Protein AF-A0A7C5X4P8-F1 (afdb_monomer)

Nearest PDB structures (foldseek):
  7e5t-assembly4_D  TM=3.584E-01  e=4.410E+00  Fusarium sp. FN080326
  7e5t-assembly5_E  TM=3.725E-01  e=6.185E+00  Fusarium sp. FN080326
  5b4w-assembly6_F  TM=3.581E-01  e=6.185E+00  Homo sapiens
  5b4w-assembly2_B  TM=2.585E-01  e=3.940E+00  Homo sapiens
  8bf4-assembly1_F  TM=3.590E-01  e=6.544E+00  Mus musculus

Radius of gyration: 19.53 Å; Cα contacts (8 Å, |Δi|>4): 244; chains: 1; bounding box: 48×46×57 Å

pLDDT: mean 77.0, std 19.45, range [29.56, 98.31]

Secondary structure (DSSP, 8-state):
------STT--S---------PPEEEEEEEETTEEEEEEEEPP-GGG-SSPPPEEEEEETTEEEEE---EEEEETTEEEEE-HHHHHHHHHHHHTT-EEEESGGG--TTTTTT-EETTEEHHHHHHHHHHTTB-TTSPBP--SSHHHHHHHHTT--TTT-HHHHTS-HHHHHHHHHHHHHHHHHHHHTTTT-------

Foldseek 3Di:
DFDFDDDPPDDDDDDDPDDGQGKDWWWWWDDPPWIKTKIWRQDDPVPPDDDDIWIWIAGPNDIGTDPQWDQDQDPNHTATASNNVLVVVVVSVVVVIDIDTPLLVDAPPVQQQDDDSRDGLVVLLVLLCVQQADPVRARPPPVDLVSSLVSSVVDDCVSCSSLRHDDPVSNVSSSVRSSNVSVVCVVVCVNPDDPPDD

Organism: NCBI:txid75906

Mean predicted aligned error: 10.12 Å

Solvent-accessible surface area (backbone atoms only — not comparable to full-atom values): 11975 Å² total; per-residue (Å²): 133,94,58,68,87,78,84,80,83,81,77,84,82,80,92,67,87,72,71,79,62,67,59,44,70,49,30,37,39,38,44,92,90,48,59,37,39,35,32,30,38,51,49,64,78,92,61,84,65,98,71,74,69,47,38,30,43,32,44,92,92,43,76,41,84,40,86,24,66,41,78,42,72,57,98,86,38,81,39,60,29,34,53,54,43,52,54,52,50,52,52,42,43,74,74,60,33,46,82,47,52,51,72,76,77,59,47,69,75,85,40,33,78,46,67,59,73,67,39,29,45,52,54,53,44,50,61,45,47,55,66,41,31,46,100,85,70,45,62,60,88,50,93,45,72,69,56,48,50,58,48,48,72,63,67,56,66,88,84,43,56,73,62,50,51,40,50,72,71,53,43,57,50,50,54,51,44,42,48,52,47,51,52,54,41,49,77,72,43,76,77,59,76,78,79,79,74,133

Sequence (198 aa):
MEKKLTQAAQLGGEAQQQTPVELEKVGVLRRGTETITIWRRPFDWGNWGDELPRYFIEQEDELQPFQAFEEKFVFGRPCPTPALLEEWIEGKLREGYTLELEIEKLKYPVDRKATVNGDTLETWIGNFLTYAEDEEGRYYKFRNVRELLSCIFDVPIRDFPEYWTLLIWEKDKMLEIVADAVVERWEKGEFQQEEEKE

Structure (mmCIF, N/CA/C/O backbone):
data_AF-A0A7C5X4P8-F1
#
_entry.id   AF-A0A7C5X4P8-F1
#
loop_
_atom_site.group_PDB
_atom_site.id
_atom_site.type_symbol
_atom_site.label_atom_id
_atom_site.label_alt_id
_atom_site.label_comp_id
_atom_site.label_asym_id
_atom_site.label_entity_id
_atom_site.label_seq_id
_atom_site.pdbx_PDB_ins_code
_atom_site.Cartn_x
_atom_site.Cartn_y
_atom_site.Cartn_z
_atom_site.occupancy
_atom_site.B_iso_or_equiv
_atom_site.auth_seq_id
_atom_site.auth_comp_id
_atom_site.auth_asym_id
_atom_site.auth_atom_id
_atom_site.pdbx_PDB_model_num
ATOM 1 N N . MET A 1 1 ? -14.945 9.489 -2.873 1.00 38.34 1 MET A N 1
ATOM 2 C CA . MET A 1 1 ? -15.879 10.256 -2.019 1.00 38.34 1 MET A CA 1
ATOM 3 C C . MET A 1 1 ? -14.994 11.126 -1.149 1.00 38.34 1 MET A C 1
ATOM 5 O O . MET A 1 1 ? -14.239 10.578 -0.361 1.00 38.34 1 MET A O 1
ATOM 9 N N . GLU A 1 2 ? -14.984 12.432 -1.401 1.00 40.12 2 GLU A N 1
ATOM 10 C CA . GLU A 1 2 ? -14.083 13.397 -0.761 1.00 40.12 2 GLU A CA 1
ATOM 11 C C . GLU A 1 2 ? -14.427 13.519 0.734 1.00 40.12 2 GLU A C 1
ATOM 13 O O . GLU A 1 2 ? -15.559 13.872 1.074 1.00 40.12 2 GLU A O 1
ATOM 18 N N . LYS A 1 3 ? -13.482 13.233 1.638 1.00 46.91 3 LYS A N 1
ATOM 19 C CA . LYS A 1 3 ? -13.636 13.515 3.076 1.00 46.91 3 LYS A CA 1
ATOM 20 C C . LYS A 1 3 ? -12.637 14.588 3.499 1.00 46.91 3 LYS A C 1
ATOM 22 O O . LYS A 1 3 ? -11.460 14.512 3.170 1.00 46.91 3 LYS A O 1
ATOM 27 N N . LYS A 1 4 ? -13.132 15.608 4.206 1.00 46.31 4 LYS A N 1
ATOM 28 C CA . LYS A 1 4 ? -12.354 16.739 4.732 1.00 46.31 4 LYS A CA 1
ATOM 29 C C . LYS A 1 4 ? -12.236 16.595 6.249 1.00 46.31 4 LYS A C 1
ATOM 31 O O . LYS A 1 4 ? -13.219 16.254 6.898 1.00 46.31 4 LYS A O 1
ATOM 36 N N . LEU A 1 5 ? -11.060 16.884 6.806 1.00 47.00 5 LEU A N 1
ATOM 37 C CA . LEU A 1 5 ? -10.821 16.904 8.254 1.00 47.00 5 LEU A CA 1
ATOM 38 C C . LEU A 1 5 ? -11.718 17.952 8.940 1.00 47.00 5 LEU A C 1
ATOM 40 O O . LEU A 1 5 ? -11.638 19.144 8.639 1.00 47.00 5 LEU A O 1
ATOM 44 N N . THR A 1 6 ? -12.563 17.525 9.877 1.00 45.28 6 THR A N 1
ATOM 45 C CA . THR A 1 6 ? -13.384 18.409 10.713 1.00 45.28 6 THR A CA 1
ATOM 46 C C . THR A 1 6 ? -12.597 18.883 11.941 1.00 45.28 6 THR A C 1
ATOM 48 O O . THR A 1 6 ? -12.292 18.108 12.835 1.00 45.28 6 THR A O 1
ATOM 51 N N . GLN A 1 7 ? -12.265 20.179 11.932 1.00 39.50 7 GLN A N 1
ATOM 52 C CA . GLN A 1 7 ? -11.937 21.178 12.979 1.00 39.50 7 GLN A CA 1
ATOM 53 C C . GLN A 1 7 ? -11.603 20.855 14.465 1.00 39.50 7 GLN A C 1
ATOM 55 O O . GLN A 1 7 ? -11.366 21.807 15.204 1.00 39.50 7 GLN A O 1
ATOM 60 N N . ALA A 1 8 ? -11.501 19.619 14.955 1.00 34.91 8 ALA A N 1
ATOM 61 C CA . ALA A 1 8 ? -11.333 19.366 16.398 1.00 34.91 8 ALA A CA 1
ATOM 62 C C . ALA A 1 8 ? -9.876 19.319 16.919 1.00 34.91 8 ALA A C 1
ATOM 64 O O . ALA A 1 8 ? -9.670 19.191 18.121 1.00 34.91 8 ALA A O 1
ATOM 65 N N . ALA A 1 9 ? -8.856 19.469 16.066 1.00 38.72 9 ALA A N 1
ATOM 66 C CA . ALA A 1 9 ? -7.440 19.387 16.466 1.00 38.72 9 ALA A CA 1
ATOM 67 C C . ALA A 1 9 ? -6.702 20.745 16.463 1.00 38.72 9 ALA A C 1
ATOM 69 O O . ALA A 1 9 ? -5.513 20.815 16.156 1.00 38.72 9 ALA A O 1
ATOM 70 N N . GLN A 1 10 ? -7.392 21.846 16.782 1.00 37.81 10 GLN A N 1
ATOM 71 C CA . GLN A 1 10 ? -6.762 23.165 16.914 1.00 37.81 10 GLN A CA 1
ATOM 72 C C . GLN A 1 10 ? -6.089 23.329 18.284 1.00 37.81 10 GLN A C 1
ATOM 74 O O . GLN A 1 10 ? -6.694 23.808 19.241 1.00 37.81 10 GLN A O 1
ATOM 79 N N . LEU A 1 11 ? -4.797 23.005 18.354 1.00 38.41 11 LEU A N 1
ATOM 80 C CA . LEU A 1 11 ? -3.878 23.632 19.302 1.00 38.41 11 LEU A CA 1
ATOM 81 C C . LEU A 1 11 ? -2.999 24.627 18.535 1.00 38.41 11 LEU A C 1
ATOM 83 O O . LEU A 1 11 ? -2.081 24.230 17.833 1.00 38.41 11 LEU A O 1
ATOM 87 N N . GLY A 1 12 ? -3.335 25.913 18.687 1.00 32.75 12 GLY A N 1
ATOM 88 C CA . GLY A 1 12 ? -2.442 27.074 18.588 1.00 32.75 12 GLY A CA 1
ATOM 89 C C . GLY A 1 12 ? -1.654 27.301 17.292 1.00 32.75 12 GLY A C 1
ATOM 90 O O . GLY A 1 12 ? -0.606 26.703 17.092 1.00 32.75 12 GLY A O 1
ATOM 91 N N . GLY A 1 13 ? -2.060 28.315 16.520 1.00 29.56 13 GLY A N 1
ATOM 92 C CA . GLY A 1 13 ? -1.181 28.995 15.559 1.00 29.56 13 GLY A CA 1
ATOM 93 C C . GLY A 1 13 ? -1.799 29.182 14.178 1.00 29.56 13 GLY A C 1
ATOM 94 O O . GLY A 1 13 ? -1.993 28.216 13.459 1.00 29.56 13 GLY A O 1
ATOM 95 N N . GLU A 1 14 ? -2.113 30.441 13.865 1.00 33.78 14 GLU A N 1
ATOM 96 C CA . GLU A 1 14 ? -2.331 31.064 12.547 1.00 33.78 14 GLU A CA 1
ATOM 97 C C . GLU A 1 14 ? -3.034 30.248 11.444 1.00 33.78 14 GLU A C 1
ATOM 99 O O . GLU A 1 14 ? -2.517 29.295 10.869 1.00 33.78 14 GLU A O 1
ATOM 104 N N . ALA A 1 15 ? -4.229 30.725 11.079 1.00 39.03 15 ALA A N 1
ATOM 105 C CA . ALA A 1 15 ? -5.040 30.231 9.976 1.00 39.03 15 ALA A CA 1
ATOM 106 C C . ALA A 1 15 ? -4.338 30.417 8.617 1.00 39.03 15 ALA A C 1
ATOM 108 O O . ALA A 1 15 ? -4.604 31.368 7.882 1.00 39.03 15 ALA A O 1
ATOM 109 N N . GLN A 1 16 ? -3.472 29.474 8.255 1.00 32.94 16 GLN A N 1
ATOM 110 C CA . GLN A 1 16 ? -3.182 29.190 6.858 1.00 32.94 16 GLN A CA 1
ATOM 111 C C . GLN A 1 16 ? -4.405 28.486 6.268 1.00 32.94 16 GLN A C 1
ATOM 113 O O . GLN A 1 16 ? -4.930 27.534 6.847 1.00 32.94 16 GLN A O 1
ATOM 118 N N . GLN A 1 17 ? -4.890 28.983 5.131 1.00 35.28 17 GLN A N 1
ATOM 119 C CA . GLN A 1 17 ? -5.909 28.318 4.322 1.00 35.28 17 GLN A CA 1
ATOM 120 C C . GLN A 1 17 ? -5.354 26.961 3.872 1.00 35.28 17 GLN A C 1
ATOM 122 O O . GLN A 1 17 ? -4.706 26.856 2.836 1.00 35.28 17 GLN A O 1
ATOM 127 N N . GLN A 1 18 ? -5.554 25.930 4.691 1.00 34.66 18 GLN A N 1
ATOM 128 C CA . GLN A 1 18 ? -5.194 24.563 4.352 1.00 34.66 18 GLN A CA 1
ATOM 129 C C . GLN A 1 18 ? -6.121 24.108 3.228 1.00 34.66 18 GLN A C 1
ATOM 131 O O . GLN A 1 18 ? -7.334 23.978 3.413 1.00 34.66 18 GLN A O 1
ATOM 136 N N . THR A 1 19 ? -5.547 23.894 2.046 1.00 35.81 19 THR A N 1
ATOM 137 C CA . THR A 1 19 ? -6.172 23.130 0.966 1.00 35.81 19 THR A CA 1
ATOM 138 C C . THR A 1 19 ? -6.762 21.851 1.569 1.00 35.81 19 THR A C 1
ATOM 140 O O . THR A 1 19 ? -6.073 21.208 2.368 1.00 35.81 19 THR A O 1
ATOM 143 N N . PRO A 1 20 ? -8.020 21.474 1.265 1.00 45.94 20 PRO A N 1
ATOM 144 C CA . PRO A 1 20 ? -8.573 20.223 1.764 1.00 45.94 20 PRO A CA 1
ATOM 145 C C . PRO A 1 20 ? -7.653 19.079 1.338 1.00 45.94 20 PRO A C 1
ATOM 147 O O . PRO A 1 20 ? -7.452 18.846 0.151 1.00 45.94 20 PRO A O 1
ATOM 150 N N . VAL A 1 21 ? -7.052 18.419 2.323 1.00 58.78 21 VAL A N 1
ATOM 151 C CA . VAL A 1 21 ? -6.199 17.258 2.100 1.00 58.78 21 VAL A CA 1
ATOM 152 C C . VAL A 1 21 ? -7.110 16.097 1.728 1.00 58.78 21 VAL A C 1
ATOM 154 O O . VAL A 1 21 ? -7.906 15.656 2.557 1.00 58.78 21 VAL A O 1
ATOM 157 N N . GLU A 1 22 ? -7.019 15.632 0.487 1.00 82.38 22 GLU A N 1
ATOM 158 C CA . GLU A 1 22 ? -7.732 14.438 0.046 1.00 82.38 22 GLU A CA 1
ATOM 159 C C . GLU A 1 22 ? -7.089 13.204 0.689 1.00 82.38 22 GLU A C 1
ATOM 161 O O . GLU A 1 22 ? -5.878 13.001 0.600 1.00 82.38 22 GLU A O 1
ATOM 166 N N . LEU A 1 23 ? -7.894 12.419 1.406 1.00 90.88 23 LEU A N 1
ATOM 167 C CA . LEU A 1 23 ? -7.452 11.177 2.031 1.00 90.88 23 LEU A CA 1
ATOM 168 C C . LEU A 1 23 ? -7.706 10.001 1.091 1.00 90.88 23 LEU A C 1
ATOM 170 O O . LEU A 1 23 ? -8.803 9.834 0.557 1.00 90.88 23 LEU A O 1
ATOM 174 N N . GLU A 1 24 ? -6.696 9.154 0.952 1.00 92.62 24 GLU A N 1
ATOM 175 C CA . GLU A 1 24 ? -6.769 7.878 0.2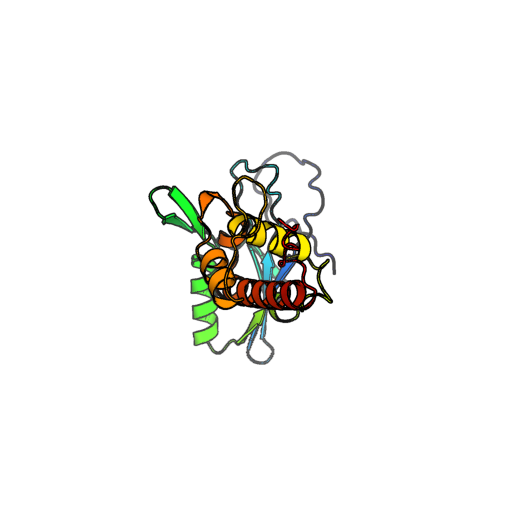60 1.00 92.62 24 GLU A CA 1
ATOM 176 C C . GLU A 1 24 ? -7.248 6.803 1.233 1.00 92.62 24 GLU A C 1
ATOM 178 O O . GLU A 1 24 ? -6.775 6.700 2.369 1.00 92.62 24 GLU A O 1
ATOM 183 N N . LYS A 1 25 ? -8.214 5.996 0.800 1.00 94.81 25 LYS A N 1
ATOM 184 C CA . LYS A 1 25 ? -8.682 4.863 1.590 1.00 94.81 25 LYS A CA 1
ATOM 185 C C . LYS A 1 25 ? -7.697 3.710 1.424 1.00 94.81 25 LYS A C 1
ATOM 187 O O . LYS A 1 25 ? -7.468 3.267 0.308 1.00 94.81 25 LYS A O 1
ATOM 192 N N . VAL A 1 26 ? -7.153 3.217 2.532 1.00 96.44 26 VAL A N 1
ATOM 193 C CA . VAL A 1 26 ? -6.159 2.131 2.541 1.00 96.44 26 VAL A CA 1
ATOM 194 C C . VAL A 1 26 ? -6.853 0.780 2.654 1.00 96.44 26 VAL A C 1
ATOM 196 O O . VAL A 1 26 ? -6.557 -0.155 1.916 1.00 96.44 26 VAL A O 1
ATOM 199 N N . GLY A 1 27 ? -7.817 0.678 3.567 1.00 97.31 27 GLY A N 1
ATOM 200 C CA . GLY A 1 27 ? -8.520 -0.571 3.814 1.00 97.31 27 GLY A CA 1
ATOM 201 C C . GLY A 1 27 ? -9.613 -0.448 4.860 1.00 97.31 27 GLY A C 1
ATOM 202 O O . GLY A 1 27 ? -9.899 0.632 5.383 1.00 97.31 27 GLY A O 1
ATOM 203 N N . VAL A 1 28 ? -10.253 -1.575 5.144 1.00 98.06 28 VAL A N 1
ATOM 204 C CA . VAL A 1 28 ? -11.356 -1.693 6.093 1.00 98.06 28 VAL A CA 1
ATOM 205 C C . VAL A 1 28 ? -11.147 -2.921 6.966 1.00 98.06 28 VAL A C 1
ATOM 207 O O . VAL A 1 28 ? -10.968 -4.024 6.459 1.00 98.06 28 VAL A O 1
ATOM 210 N N . LEU A 1 29 ? -11.247 -2.737 8.279 1.00 98.19 29 LEU A N 1
ATOM 211 C CA . LEU A 1 29 ? -11.408 -3.818 9.242 1.00 98.19 29 LEU A CA 1
ATOM 212 C C . LEU A 1 29 ? -12.897 -4.007 9.537 1.00 98.19 29 LEU A C 1
ATOM 214 O O . LEU A 1 29 ? -13.595 -3.043 9.859 1.00 98.19 29 LEU A O 1
ATOM 218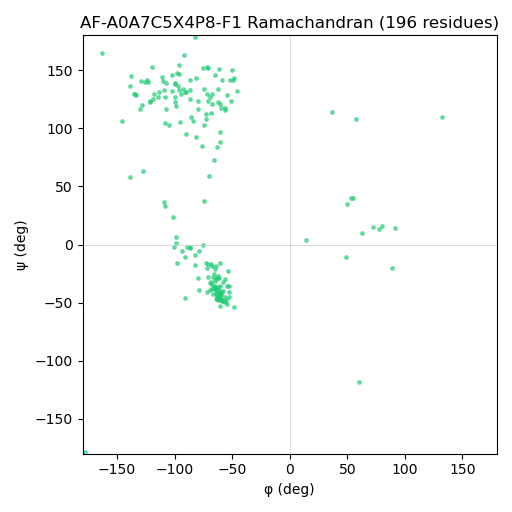 N N . ARG A 1 30 ? -13.391 -5.245 9.450 1.00 97.81 30 ARG A N 1
ATOM 219 C CA . ARG A 1 30 ? -14.796 -5.575 9.749 1.00 97.81 30 ARG A CA 1
ATOM 220 C C . ARG A 1 30 ? -14.925 -6.686 10.776 1.00 97.81 30 ARG A C 1
ATOM 222 O O . ARG A 1 30 ? -14.212 -7.682 10.692 1.00 97.81 30 ARG A O 1
ATOM 229 N N . ARG A 1 31 ? -15.883 -6.540 11.692 1.00 97.19 31 ARG A N 1
ATOM 230 C CA . ARG A 1 31 ? -16.301 -7.586 12.636 1.00 97.19 31 ARG A CA 1
ATOM 231 C C . ARG A 1 31 ? -17.802 -7.481 12.892 1.00 97.19 31 ARG A C 1
ATOM 233 O O . ARG A 1 31 ? -18.265 -6.580 13.585 1.00 97.19 31 ARG A O 1
ATOM 240 N N . GLY A 1 32 ? -18.584 -8.399 12.326 1.00 94.19 32 GLY A N 1
ATOM 241 C CA . GLY A 1 32 ? -20.045 -8.300 12.373 1.00 94.19 32 GLY A CA 1
ATOM 242 C C . GLY A 1 32 ? -20.528 -7.010 11.702 1.00 94.19 32 GLY A C 1
ATOM 243 O O . GLY A 1 32 ? -20.293 -6.816 10.513 1.00 94.19 32 GLY A O 1
ATOM 244 N N . THR A 1 33 ? -21.190 -6.134 12.459 1.00 93.31 33 THR A N 1
ATOM 245 C CA . THR A 1 33 ? -21.626 -4.806 11.990 1.00 93.31 33 THR A CA 1
ATOM 246 C C . THR A 1 33 ? -20.599 -3.702 12.241 1.00 93.31 33 THR A C 1
ATOM 248 O O . THR A 1 33 ? -20.761 -2.598 11.730 1.00 93.31 33 THR A O 1
ATOM 251 N N . GLU A 1 34 ? -19.555 -3.970 13.027 1.00 95.56 34 GLU A N 1
ATOM 252 C CA . GLU A 1 34 ? -18.508 -2.994 13.322 1.00 95.56 34 GLU A CA 1
ATOM 253 C C . GLU A 1 34 ? -17.590 -2.827 12.112 1.00 95.56 34 GLU A C 1
ATOM 255 O O . GLU A 1 34 ? -17.147 -3.806 11.501 1.00 95.56 34 GLU A O 1
ATOM 260 N N . THR A 1 35 ? -17.302 -1.572 11.776 1.00 96.81 35 THR A N 1
ATOM 261 C CA . THR A 1 35 ? -16.445 -1.193 10.654 1.00 96.81 35 THR A CA 1
ATOM 262 C C . THR A 1 35 ? -15.459 -0.139 11.119 1.00 96.81 35 THR A C 1
ATOM 264 O O . THR A 1 35 ? -15.861 0.875 11.687 1.00 96.81 35 THR A O 1
ATOM 267 N N . ILE A 1 36 ? -14.181 -0.375 10.842 1.00 97.81 36 ILE A N 1
ATOM 268 C CA . ILE A 1 36 ? -13.114 0.597 11.047 1.00 97.81 36 ILE A CA 1
ATOM 269 C C . ILE A 1 36 ? -12.445 0.830 9.697 1.00 97.81 36 ILE A C 1
ATOM 271 O O . ILE A 1 36 ? -11.995 -0.121 9.056 1.00 97.81 36 ILE A O 1
ATOM 275 N N . THR A 1 37 ? -12.402 2.078 9.241 1.00 97.94 37 THR A N 1
ATOM 276 C CA . THR A 1 37 ? -11.770 2.431 7.965 1.00 97.94 37 THR A CA 1
ATOM 277 C C . THR A 1 37 ? -10.400 3.037 8.215 1.00 97.94 37 THR A C 1
ATOM 279 O O . THR A 1 37 ? -10.245 3.926 9.049 1.00 97.94 37 THR A O 1
ATOM 282 N N . ILE A 1 38 ? -9.406 2.553 7.480 1.00 97.56 38 ILE A N 1
ATOM 283 C CA . ILE A 1 38 ? -8.035 3.049 7.531 1.00 97.56 38 ILE A CA 1
ATOM 284 C C . ILE A 1 38 ? -7.847 3.992 6.350 1.00 97.56 38 ILE A C 1
ATOM 286 O O . ILE A 1 38 ? -8.099 3.628 5.197 1.00 97.56 38 ILE A O 1
ATOM 290 N N . TRP A 1 39 ? -7.390 5.198 6.647 1.00 96.00 39 TRP A N 1
ATOM 291 C CA . TRP A 1 39 ? -7.119 6.241 5.671 1.00 96.00 39 TRP A CA 1
ATOM 292 C C . TRP A 1 39 ? -5.649 6.641 5.726 1.00 96.00 39 TRP A C 1
ATOM 294 O O . TRP A 1 39 ? -5.011 6.564 6.776 1.00 96.00 39 TRP A O 1
ATOM 304 N N . ARG A 1 40 ? -5.125 7.122 4.605 1.00 92.62 40 ARG A N 1
ATOM 305 C CA . ARG A 1 40 ? -3.787 7.693 4.475 1.00 92.62 40 ARG A CA 1
ATOM 306 C C . ARG A 1 40 ? -3.894 9.044 3.792 1.00 92.62 40 ARG A C 1
ATOM 308 O O . ARG A 1 40 ? -4.662 9.217 2.854 1.00 92.62 40 ARG A O 1
ATOM 315 N N . ARG A 1 41 ? -3.107 10.011 4.246 1.00 88.81 41 ARG A N 1
ATOM 316 C CA . ARG A 1 41 ? -2.806 11.209 3.465 1.00 88.81 41 ARG A CA 1
ATOM 317 C C . ARG A 1 41 ? -1.719 10.844 2.447 1.00 88.81 41 ARG A C 1
ATOM 319 O O . ARG A 1 41 ? -0.625 10.510 2.909 1.00 88.81 41 ARG A O 1
ATOM 326 N N . PRO A 1 42 ? -1.991 10.914 1.129 1.00 79.88 42 PRO A N 1
ATOM 327 C CA . PRO A 1 42 ? -0.967 10.765 0.104 1.00 79.88 42 PRO A CA 1
ATOM 328 C C . PRO A 1 42 ? 0.200 11.708 0.362 1.00 79.88 42 PRO A C 1
ATOM 330 O O . PRO A 1 42 ? 0.002 12.843 0.812 1.00 79.88 42 PRO A O 1
ATOM 333 N N . PHE A 1 43 ? 1.403 11.225 0.097 1.00 73.62 43 PHE A N 1
ATOM 334 C CA . PHE A 1 43 ? 2.617 11.983 0.332 1.00 73.62 43 PHE A CA 1
ATOM 335 C C . PHE A 1 43 ? 3.123 12.614 -0.965 1.00 73.62 43 PHE A C 1
ATOM 337 O O . PHE A 1 43 ? 3.078 11.986 -2.018 1.00 73.62 43 PHE A O 1
ATOM 344 N N . ASP A 1 44 ? 3.576 13.866 -0.889 1.00 71.81 44 ASP A N 1
ATOM 345 C CA . ASP A 1 44 ? 4.219 14.542 -2.016 1.00 71.81 44 ASP A CA 1
ATOM 346 C C . A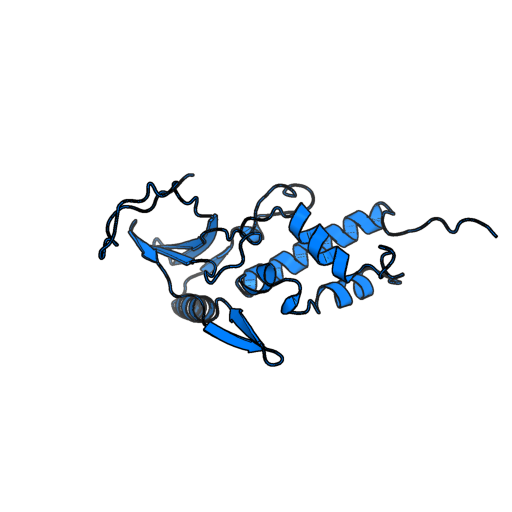SP A 1 44 ? 5.727 14.285 -1.964 1.00 71.81 44 ASP A C 1
ATOM 348 O O . ASP A 1 44 ? 6.481 14.972 -1.271 1.00 71.81 44 ASP A O 1
ATOM 352 N N . TRP A 1 45 ? 6.156 13.272 -2.711 1.00 66.50 45 TRP A N 1
ATOM 353 C CA . TRP A 1 45 ? 7.544 12.817 -2.781 1.00 66.50 45 TRP A CA 1
ATOM 354 C C . TRP A 1 45 ? 8.506 13.857 -3.373 1.00 66.50 45 TRP A C 1
ATOM 356 O O . TRP A 1 45 ? 9.707 13.800 -3.113 1.00 66.50 45 TRP A O 1
ATOM 366 N N . GLY A 1 46 ? 7.995 14.862 -4.095 1.00 59.28 46 GLY A N 1
ATOM 367 C CA . GLY A 1 46 ? 8.796 15.964 -4.634 1.00 59.28 46 GLY A CA 1
ATOM 368 C C . GLY A 1 46 ? 9.278 16.965 -3.578 1.00 59.28 46 GLY A C 1
ATOM 369 O O . GLY A 1 46 ? 10.201 17.738 -3.841 1.00 59.28 46 GLY A O 1
ATOM 370 N N . ASN A 1 47 ? 8.687 16.947 -2.380 1.00 56.06 47 ASN A N 1
ATOM 371 C CA . ASN A 1 47 ? 9.014 17.840 -1.273 1.00 56.06 47 ASN A CA 1
ATOM 372 C C . ASN A 1 47 ? 9.311 17.027 -0.005 1.00 56.06 47 ASN A C 1
ATOM 374 O O . ASN A 1 47 ? 8.598 17.118 0.994 1.00 56.06 47 ASN A O 1
ATOM 378 N N . TRP A 1 48 ? 10.371 16.215 -0.068 1.00 53.94 48 TRP A N 1
ATOM 379 C CA . TRP A 1 48 ? 10.875 15.376 1.029 1.00 53.94 48 TRP A CA 1
ATOM 380 C C . TRP A 1 48 ? 11.516 16.224 2.150 1.00 53.94 48 TRP A C 1
ATOM 382 O O . TRP A 1 48 ? 12.708 16.131 2.439 1.00 53.94 48 TRP A O 1
ATOM 392 N N . GLY A 1 49 ? 10.723 17.123 2.736 1.00 50.81 49 GLY A N 1
ATOM 393 C CA . GLY A 1 49 ? 11.043 17.917 3.914 1.00 50.81 49 GLY A CA 1
ATOM 394 C C . GLY A 1 49 ? 10.232 17.419 5.105 1.00 50.81 49 GLY A C 1
ATOM 395 O O . GLY A 1 49 ? 9.039 17.686 5.174 1.00 50.81 49 GLY A O 1
ATOM 396 N N . ASP A 1 50 ? 10.897 16.694 6.005 1.00 53.16 50 ASP A N 1
ATOM 397 C CA . ASP A 1 50 ? 10.551 16.325 7.393 1.00 53.16 50 ASP A CA 1
ATOM 398 C C . ASP A 1 50 ? 9.165 15.733 7.736 1.00 53.16 50 ASP A C 1
ATOM 400 O O . ASP A 1 50 ? 8.984 15.242 8.852 1.00 53.16 50 ASP A O 1
ATOM 404 N N . GLU A 1 51 ? 8.178 15.728 6.844 1.00 63.62 51 GLU A N 1
ATOM 405 C CA . GLU A 1 51 ? 6.877 15.121 7.116 1.00 63.62 51 GLU A CA 1
ATOM 406 C C . GLU A 1 51 ? 6.815 13.705 6.540 1.00 63.62 51 GLU A C 1
ATOM 408 O O . GLU A 1 51 ? 7.253 13.446 5.430 1.00 63.62 51 GLU A O 1
ATOM 413 N N . LEU A 1 52 ? 6.274 12.765 7.309 1.00 67.88 52 LEU A N 1
ATOM 414 C CA . LEU A 1 52 ? 5.947 11.418 6.842 1.00 67.88 52 LEU A CA 1
ATOM 415 C C . LEU A 1 52 ? 4.500 11.381 6.334 1.00 67.88 52 LEU A C 1
ATOM 417 O O . LEU A 1 52 ? 3.702 12.256 6.709 1.00 67.88 52 LEU A O 1
ATOM 421 N N . PRO A 1 53 ? 4.101 10.353 5.554 1.00 74.12 53 PRO A N 1
ATOM 422 C CA . PRO A 1 53 ? 2.687 10.076 5.346 1.00 74.12 53 PRO A CA 1
ATOM 423 C C . PRO A 1 53 ? 1.964 10.014 6.697 1.00 74.12 53 PRO A C 1
ATOM 425 O O . PRO A 1 53 ? 2.541 9.659 7.725 1.00 74.12 53 PRO A O 1
ATOM 428 N N . ARG A 1 54 ? 0.682 10.371 6.720 1.00 86.31 54 ARG A N 1
ATOM 429 C CA . ARG A 1 54 ? -0.125 10.311 7.948 1.00 86.31 54 ARG A CA 1
ATOM 430 C C . ARG A 1 54 ? -1.258 9.330 7.746 1.00 86.31 54 ARG A C 1
ATOM 432 O O . ARG A 1 54 ? -1.980 9.438 6.757 1.00 86.31 54 ARG A O 1
ATOM 439 N N . TYR A 1 55 ? -1.418 8.406 8.684 1.00 92.44 55 TYR A N 1
ATOM 440 C CA . TYR A 1 55 ? -2.562 7.506 8.712 1.00 92.44 55 TYR A CA 1
ATOM 441 C C . TYR A 1 55 ? -3.640 8.051 9.642 1.00 92.44 55 TYR A C 1
ATOM 443 O O . TYR A 1 55 ? -3.361 8.810 10.572 1.00 92.44 55 TYR A O 1
ATOM 451 N N . PHE A 1 56 ? -4.877 7.659 9.376 1.00 94.69 56 PHE A N 1
ATOM 452 C CA . PHE A 1 56 ? -6.037 8.008 10.176 1.00 94.69 56 PHE A CA 1
ATOM 453 C C . PHE A 1 56 ? -6.933 6.784 10.322 1.00 94.69 56 PHE A C 1
ATOM 455 O O . PHE A 1 56 ? -7.065 5.983 9.393 1.00 94.69 56 PHE A O 1
ATOM 462 N N . ILE A 1 57 ? -7.562 6.667 11.482 1.00 96.88 57 ILE A N 1
ATOM 463 C CA . ILE A 1 57 ? -8.558 5.644 11.774 1.00 96.88 57 ILE A CA 1
ATOM 464 C C . ILE A 1 57 ? -9.918 6.320 11.843 1.00 96.88 57 ILE A C 1
ATOM 466 O O . ILE A 1 57 ? -10.092 7.304 12.557 1.00 96.88 57 ILE A O 1
ATOM 470 N N . GLU A 1 58 ? -10.866 5.797 11.077 1.00 96.06 58 GLU A N 1
ATOM 471 C CA . GLU A 1 58 ? -12.268 6.181 11.141 1.00 96.06 58 GLU A CA 1
ATOM 472 C C . GLU A 1 58 ? -13.085 5.064 11.783 1.00 96.06 58 GLU A C 1
ATOM 474 O O . GLU A 1 58 ? -13.185 3.966 11.228 1.00 96.06 58 GLU A O 1
ATOM 479 N N . GLN A 1 59 ? -13.690 5.354 12.930 1.00 92.88 59 GLN A N 1
ATOM 480 C CA . GLN A 1 59 ? -14.577 4.451 13.655 1.00 92.88 59 GLN A CA 1
ATOM 481 C C . GLN A 1 59 ? -15.760 5.257 14.192 1.00 92.88 59 GLN A C 1
ATOM 483 O O . GLN A 1 59 ? -15.563 6.353 14.699 1.00 92.88 59 GLN A O 1
ATOM 488 N N . GLU A 1 60 ? -16.982 4.725 14.072 1.00 89.94 60 GLU A N 1
ATOM 489 C CA . GLU A 1 60 ? -18.202 5.398 14.568 1.00 89.94 60 GLU A CA 1
ATOM 490 C C . GLU A 1 60 ? -18.357 6.840 14.035 1.00 89.94 60 GLU A C 1
ATOM 492 O O . GLU A 1 60 ? -18.755 7.748 14.756 1.00 89.94 60 GLU A O 1
ATOM 497 N N . ASP A 1 61 ? -18.020 7.043 12.754 1.00 86.00 61 ASP A N 1
ATOM 498 C CA . ASP A 1 61 ? -18.008 8.342 12.060 1.00 86.00 61 ASP A CA 1
ATOM 499 C C . ASP A 1 61 ? -17.020 9.386 12.631 1.00 86.00 61 ASP A C 1
ATOM 501 O O . ASP A 1 61 ? -17.009 10.542 12.200 1.00 86.00 61 ASP A O 1
ATOM 505 N N . GLU A 1 62 ? -16.131 8.981 13.543 1.00 89.88 62 GLU A N 1
ATOM 506 C CA . GLU A 1 62 ? -15.029 9.800 14.039 1.00 89.88 62 GLU A CA 1
ATOM 507 C C . GLU A 1 62 ? -13.715 9.437 13.346 1.00 89.88 62 GLU A C 1
ATOM 509 O O . GLU A 1 62 ? -13.247 8.302 13.417 1.00 89.88 62 GLU A O 1
ATOM 514 N N . LEU A 1 63 ? -13.090 10.427 12.704 1.00 93.19 63 LEU A N 1
ATOM 515 C CA . LEU A 1 63 ? -11.782 10.300 12.064 1.00 93.19 63 LEU A CA 1
ATOM 516 C C . LEU A 1 63 ? -10.687 10.862 12.977 1.00 93.19 63 LEU A C 1
ATOM 518 O O . LEU A 1 63 ? -10.670 12.061 13.262 1.00 93.19 63 LEU A O 1
ATOM 522 N N . GLN A 1 64 ? -9.737 10.021 13.378 1.00 92.50 64 GLN A N 1
ATOM 523 C CA . GLN A 1 64 ? -8.641 10.400 14.269 1.00 92.50 64 GLN A CA 1
ATOM 524 C C . GLN A 1 64 ? -7.273 10.111 13.634 1.00 92.50 64 GLN A C 1
ATOM 526 O O . GLN A 1 64 ? -7.106 9.073 12.989 1.00 92.50 64 GLN A O 1
ATOM 531 N N . PRO A 1 65 ? -6.273 11.001 13.794 1.00 92.38 65 PRO A N 1
ATOM 532 C CA . PRO A 1 65 ? -4.901 10.711 13.388 1.00 92.38 65 PRO A CA 1
ATOM 533 C C . PRO A 1 65 ? -4.359 9.470 14.100 1.00 92.38 65 PRO A C 1
ATOM 535 O O . PRO A 1 65 ? -4.585 9.287 15.294 1.00 92.38 65 PRO A O 1
ATOM 538 N N . PHE A 1 66 ? -3.593 8.658 13.379 1.00 91.94 66 PHE A N 1
ATOM 539 C CA . PHE A 1 66 ? -2.924 7.480 13.915 1.00 91.94 66 PHE A CA 1
ATOM 540 C C . PHE A 1 66 ? -1.411 7.622 13.763 1.00 91.94 66 PHE A C 1
ATOM 542 O O . PHE A 1 66 ? -0.893 7.830 12.661 1.00 91.94 66 PHE A O 1
ATOM 549 N N . GLN A 1 67 ? -0.687 7.485 14.874 1.00 88.81 67 GLN A N 1
ATOM 550 C CA . GLN A 1 67 ? 0.772 7.457 14.868 1.00 88.81 67 GLN A CA 1
ATOM 551 C C . GLN A 1 67 ? 1.248 6.089 14.364 1.00 88.81 67 GLN A C 1
ATOM 553 O O . GLN A 1 67 ? 1.494 5.174 15.139 1.00 88.81 67 GLN A O 1
ATOM 558 N N . ALA A 1 68 ? 1.323 5.945 13.041 1.00 82.50 68 ALA A N 1
ATOM 559 C CA . ALA A 1 68 ? 1.647 4.674 12.395 1.00 82.50 68 ALA A CA 1
ATOM 560 C C . ALA A 1 68 ? 3.144 4.359 12.383 1.00 82.50 68 ALA A C 1
ATOM 562 O O . ALA A 1 68 ? 3.524 3.192 12.326 1.00 82.50 68 ALA A O 1
ATOM 563 N N . PHE A 1 69 ? 3.980 5.395 12.379 1.00 82.50 69 PHE A N 1
ATOM 564 C CA . PHE A 1 69 ? 5.376 5.264 11.998 1.00 82.50 69 PHE A CA 1
ATOM 565 C C . PHE A 1 69 ? 6.309 5.092 13.191 1.00 82.50 69 PHE A C 1
ATOM 567 O O . PHE A 1 69 ? 6.277 5.871 14.143 1.00 82.50 69 PHE A O 1
ATOM 574 N N . GLU A 1 70 ? 7.191 4.107 13.061 1.00 76.69 70 GLU A N 1
ATOM 575 C CA . GLU A 1 70 ? 8.421 3.979 13.835 1.00 76.69 70 GLU A CA 1
ATOM 576 C C . GLU A 1 70 ? 9.623 4.219 12.925 1.00 76.69 70 GLU A C 1
ATOM 578 O O . GLU A 1 70 ? 9.638 3.794 11.763 1.00 76.69 70 GLU A O 1
ATOM 583 N N . GLU A 1 71 ? 10.656 4.859 13.473 1.00 65.56 71 GLU A N 1
ATOM 584 C CA . GLU A 1 71 ? 11.971 4.890 12.844 1.00 65.56 71 GLU A CA 1
ATOM 585 C C . GLU A 1 71 ? 12.638 3.527 13.021 1.00 65.56 71 GLU A C 1
ATOM 587 O O . GLU A 1 71 ? 13.165 3.198 14.087 1.00 65.56 71 GLU A O 1
ATOM 592 N N . LYS A 1 72 ? 12.647 2.722 11.959 1.00 58.62 72 LYS A N 1
ATOM 593 C CA . LYS A 1 72 ? 13.502 1.537 11.906 1.00 58.62 72 LYS A CA 1
ATOM 594 C C . LYS A 1 72 ? 14.833 1.913 11.286 1.00 58.62 72 LYS A C 1
ATOM 596 O O . LYS A 1 72 ? 14.878 2.516 10.221 1.00 58.62 72 LYS A O 1
ATOM 601 N N . PHE A 1 73 ? 15.925 1.517 11.930 1.00 53.22 73 PHE A N 1
ATOM 602 C CA . PHE A 1 73 ? 17.246 1.613 11.325 1.00 53.22 73 PHE A CA 1
ATOM 603 C C . PHE A 1 73 ? 17.481 0.397 10.440 1.00 53.22 73 PHE A C 1
ATOM 605 O O . PHE A 1 73 ? 17.734 -0.696 10.946 1.00 53.22 73 PHE A O 1
ATOM 612 N N . VAL A 1 74 ? 17.432 0.581 9.124 1.00 51.34 74 VAL A N 1
ATOM 613 C CA . VAL A 1 74 ? 17.783 -0.475 8.171 1.00 51.34 74 VAL A CA 1
ATOM 614 C C . VAL A 1 74 ? 19.037 -0.051 7.418 1.00 51.34 74 VAL A C 1
ATOM 616 O O . VAL A 1 74 ? 19.134 1.073 6.930 1.00 51.34 74 VAL A O 1
ATOM 619 N N . PHE A 1 75 ? 20.056 -0.915 7.417 1.00 49.72 75 PHE A N 1
ATOM 620 C CA . PHE A 1 75 ? 21.389 -0.618 6.868 1.00 49.72 75 PHE A CA 1
ATOM 621 C C . PHE A 1 75 ? 21.992 0.719 7.357 1.00 49.72 75 PHE A C 1
ATOM 623 O O . PHE A 1 75 ? 22.695 1.412 6.623 1.00 49.72 75 PHE A O 1
ATOM 630 N N . GLY A 1 76 ? 21.719 1.088 8.615 1.00 52.69 76 GLY A N 1
ATOM 631 C CA . GLY A 1 76 ? 22.253 2.300 9.243 1.00 52.69 76 GLY A CA 1
ATOM 632 C C . GLY A 1 76 ? 21.524 3.598 8.885 1.00 52.69 76 GLY A C 1
ATOM 633 O O . GLY A 1 76 ? 22.073 4.671 9.129 1.00 52.69 76 GLY A O 1
ATOM 634 N N . ARG A 1 77 ? 20.309 3.534 8.321 1.00 55.00 77 ARG A N 1
ATOM 635 C CA . ARG A 1 77 ? 19.495 4.719 8.005 1.00 55.00 77 ARG A CA 1
ATOM 636 C C . ARG A 1 77 ? 18.112 4.651 8.655 1.00 55.00 77 ARG A C 1
ATOM 638 O O . ARG A 1 77 ? 17.554 3.557 8.694 1.00 55.00 77 ARG A O 1
ATOM 645 N N . PRO A 1 78 ? 17.572 5.782 9.152 1.00 61.03 78 PRO A N 1
ATOM 646 C CA . PRO A 1 78 ? 16.214 5.840 9.675 1.00 61.03 78 PRO A CA 1
ATOM 647 C C . PRO A 1 78 ? 15.225 5.684 8.520 1.00 61.03 78 PRO A C 1
ATOM 649 O O . PRO A 1 78 ? 15.316 6.372 7.502 1.00 61.03 78 PRO A O 1
ATOM 652 N N . CYS A 1 79 ? 14.307 4.739 8.664 1.00 65.19 79 CYS A N 1
ATOM 653 C CA . CYS A 1 79 ? 13.314 4.403 7.662 1.00 65.19 79 CYS A CA 1
ATOM 654 C C . CYS A 1 79 ? 11.939 4.376 8.335 1.00 65.19 79 CYS A C 1
ATOM 656 O O . CYS A 1 79 ? 11.717 3.558 9.234 1.00 65.19 79 CYS A O 1
ATOM 658 N N . PRO A 1 80 ? 11.025 5.266 7.928 1.00 73.44 80 PRO A N 1
ATOM 659 C CA . PRO A 1 80 ? 9.686 5.319 8.481 1.00 73.44 80 PRO A CA 1
ATOM 660 C C . PRO A 1 80 ? 8.889 4.124 7.957 1.00 73.44 80 PRO A C 1
ATOM 662 O O . PRO A 1 80 ? 8.493 4.080 6.795 1.00 73.44 80 PRO A O 1
ATOM 665 N N . THR A 1 81 ? 8.631 3.150 8.823 1.00 82.00 81 THR A N 1
ATOM 666 C CA . THR A 1 81 ? 7.736 2.026 8.501 1.00 82.00 81 THR A CA 1
ATOM 667 C C . THR A 1 81 ? 6.452 2.155 9.308 1.00 82.00 81 THR A C 1
ATOM 669 O O . THR A 1 81 ? 6.550 2.527 10.481 1.00 82.00 81 THR A O 1
ATOM 672 N N . PRO A 1 82 ? 5.266 1.848 8.747 1.00 90.25 82 PRO A N 1
ATOM 673 C CA . PRO A 1 82 ? 3.993 1.948 9.461 1.00 90.25 82 PRO A CA 1
ATOM 674 C C . PRO A 1 82 ? 3.798 0.813 10.496 1.00 90.25 82 PRO A C 1
ATOM 676 O O . PRO A 1 82 ? 2.692 0.309 10.675 1.00 90.25 82 PRO A O 1
ATOM 679 N N . ALA A 1 83 ? 4.868 0.398 11.181 1.00 89.75 83 ALA A N 1
ATOM 680 C CA . ALA A 1 83 ? 4.921 -0.784 12.037 1.00 89.75 83 ALA A CA 1
ATOM 681 C C . ALA A 1 83 ? 3.935 -0.731 13.215 1.00 89.75 83 ALA A C 1
ATOM 683 O O . ALA A 1 83 ? 3.343 -1.752 13.554 1.00 89.75 83 ALA A O 1
ATOM 684 N N . LEU A 1 84 ? 3.696 0.450 13.798 1.00 93.44 84 LEU A N 1
ATOM 685 C CA . LEU A 1 84 ? 2.712 0.601 14.878 1.00 93.44 84 LEU A CA 1
ATOM 686 C C . LEU A 1 84 ? 1.286 0.380 14.374 1.00 93.44 84 LEU A C 1
ATOM 688 O O . LEU A 1 84 ? 0.441 -0.154 15.092 1.00 93.44 84 LEU A O 1
ATOM 692 N N . LEU A 1 85 ? 1.008 0.789 13.133 1.00 95.31 85 LEU A N 1
ATOM 693 C CA . LEU A 1 85 ? -0.284 0.529 12.509 1.00 95.31 85 LEU A CA 1
ATOM 694 C C . LEU A 1 85 ? -0.426 -0.953 12.159 1.00 95.31 85 LEU A C 1
ATOM 696 O O . LEU A 1 85 ? -1.487 -1.522 12.392 1.00 95.31 85 LEU A O 1
ATOM 700 N N . GLU A 1 86 ? 0.634 -1.588 11.660 1.00 96.06 86 GLU A N 1
ATOM 701 C CA . GLU A 1 86 ? 0.662 -3.032 11.402 1.00 96.06 86 GLU A CA 1
ATOM 702 C C . GLU A 1 86 ? 0.391 -3.833 12.684 1.00 96.06 86 GLU A C 1
ATOM 704 O O . GLU A 1 86 ? -0.512 -4.669 12.697 1.00 96.06 86 GLU A O 1
ATOM 709 N N . GLU A 1 87 ? 1.075 -3.522 13.789 1.00 96.44 87 GLU A N 1
ATOM 710 C CA . GLU A 1 87 ? 0.851 -4.175 15.086 1.00 96.44 87 GLU A CA 1
ATOM 711 C C . GLU A 1 87 ? -0.587 -3.969 15.590 1.00 96.44 87 GLU A C 1
ATOM 713 O O . GLU A 1 87 ? -1.237 -4.907 16.065 1.00 96.44 87 GLU A O 1
ATOM 718 N N . TRP A 1 88 ? -1.120 -2.752 15.458 1.00 97.56 88 TRP A N 1
ATOM 719 C CA . TRP A 1 88 ? -2.497 -2.457 15.844 1.00 97.56 88 TRP A CA 1
ATOM 720 C C . TRP A 1 88 ? -3.517 -3.231 14.994 1.00 97.56 88 TRP A C 1
ATOM 722 O O . TRP A 1 88 ? -4.465 -3.803 15.543 1.00 97.56 88 TRP A O 1
ATOM 732 N N . ILE A 1 89 ? -3.304 -3.312 13.674 1.00 97.94 89 ILE A N 1
ATOM 733 C CA . ILE A 1 89 ? -4.122 -4.119 12.758 1.00 97.94 89 ILE A CA 1
ATOM 734 C C . ILE A 1 89 ? -4.067 -5.589 13.177 1.00 97.94 89 ILE A C 1
ATOM 736 O O . ILE A 1 89 ? -5.116 -6.213 13.318 1.00 97.94 89 ILE A O 1
ATOM 740 N N . GLU A 1 90 ? -2.882 -6.144 13.441 1.00 98.06 90 GLU A N 1
ATOM 741 C CA . GLU A 1 90 ? -2.746 -7.526 13.913 1.00 98.06 90 GLU A CA 1
ATOM 742 C C . GLU A 1 90 ? -3.512 -7.777 15.216 1.00 98.06 90 GLU A C 1
ATOM 744 O O . GLU A 1 90 ? -4.154 -8.820 15.370 1.00 98.06 90 GLU A O 1
ATOM 749 N N . GLY A 1 91 ? -3.486 -6.818 16.147 1.00 98.12 91 GLY A N 1
ATOM 750 C CA . GLY A 1 91 ? -4.310 -6.848 17.352 1.00 98.12 91 GLY A CA 1
ATOM 751 C C . GLY A 1 91 ? -5.795 -7.001 17.017 1.00 98.12 91 GLY A C 1
ATOM 752 O O . GLY A 1 91 ? -6.458 -7.901 17.538 1.00 98.12 91 GLY A O 1
ATOM 753 N N . LYS A 1 92 ? -6.301 -6.205 16.068 1.00 98.12 92 LYS A N 1
ATOM 754 C CA . LYS A 1 92 ? -7.689 -6.302 15.589 1.00 98.12 92 LYS A CA 1
ATOM 755 C C . LYS A 1 92 ? -7.982 -7.632 14.901 1.00 98.12 92 LYS A C 1
ATOM 757 O O . LYS A 1 92 ? -9.035 -8.220 15.142 1.00 98.12 92 LYS A O 1
ATOM 762 N N . LEU A 1 93 ? -7.053 -8.174 14.121 1.00 98.00 93 LEU A N 1
ATOM 763 C CA . LEU A 1 93 ? -7.219 -9.505 13.531 1.00 98.00 93 LEU A CA 1
ATOM 764 C C . LEU A 1 93 ? -7.375 -10.590 14.615 1.00 98.00 93 LEU A C 1
ATOM 766 O O . LEU A 1 93 ? -8.258 -11.442 14.511 1.00 98.00 93 LEU A O 1
ATOM 770 N N . ARG A 1 94 ? -6.598 -10.525 15.708 1.00 98.25 94 ARG A N 1
ATOM 771 C CA . ARG A 1 94 ? -6.734 -11.445 16.861 1.00 98.25 94 ARG A CA 1
ATOM 772 C C . ARG A 1 94 ? -8.059 -11.268 17.614 1.00 98.25 94 ARG A C 1
ATOM 774 O O . ARG A 1 94 ? -8.569 -12.232 18.177 1.00 98.25 94 ARG A O 1
ATOM 781 N N . GLU A 1 95 ? -8.638 -10.068 17.593 1.00 97.50 95 GLU A N 1
ATOM 782 C CA . GLU A 1 95 ? -9.986 -9.777 18.111 1.00 97.50 95 GLU A CA 1
ATOM 783 C C . GLU A 1 95 ? -11.126 -10.271 17.189 1.00 97.50 95 GLU A C 1
ATOM 785 O O . GLU A 1 95 ? -12.306 -10.079 17.510 1.00 97.50 95 GLU A O 1
ATOM 790 N N . GLY A 1 96 ? -10.796 -10.892 16.050 1.00 97.94 96 GLY A N 1
ATOM 791 C CA . GLY A 1 96 ? -11.752 -11.457 15.097 1.00 97.94 96 GLY A CA 1
ATOM 792 C C . GLY A 1 96 ? -12.189 -10.506 13.982 1.00 97.94 96 GLY A C 1
ATOM 793 O O . GLY A 1 96 ? -13.189 -10.785 13.320 1.00 97.94 96 GLY A O 1
ATOM 794 N N . TYR A 1 97 ? -11.484 -9.389 13.772 1.00 98.31 97 TYR A N 1
ATOM 795 C CA . TYR A 1 97 ? -11.698 -8.557 12.587 1.00 98.31 97 TYR A CA 1
ATOM 796 C C . TYR A 1 97 ? -11.074 -9.202 11.344 1.00 98.31 97 TYR A C 1
ATOM 798 O O . TYR A 1 97 ? -10.072 -9.907 11.423 1.00 98.31 97 TYR A O 1
ATOM 806 N N . THR A 1 98 ? -11.639 -8.904 10.178 1.00 97.94 98 THR A N 1
ATOM 807 C CA . THR A 1 98 ? -11.048 -9.207 8.869 1.00 97.94 98 THR A CA 1
ATOM 808 C C . THR A 1 98 ? -10.597 -7.918 8.199 1.00 97.94 98 THR A C 1
ATOM 810 O O . THR A 1 98 ? -11.383 -6.968 8.158 1.00 97.94 98 THR A O 1
ATOM 813 N N . LEU A 1 99 ? -9.380 -7.895 7.656 1.00 98.00 99 LEU A N 1
ATOM 814 C CA . LEU A 1 99 ? -8.858 -6.786 6.858 1.00 98.00 99 LEU A CA 1
ATOM 815 C C . LEU A 1 99 ? -9.188 -7.001 5.374 1.00 98.00 99 LEU A C 1
ATOM 817 O O . LEU A 1 99 ? -8.951 -8.081 4.847 1.00 98.00 99 LEU A O 1
ATOM 821 N N . GLU A 1 100 ? -9.720 -5.972 4.722 1.00 97.94 100 GLU A N 1
ATOM 822 C CA . GLU A 1 100 ? -9.843 -5.859 3.262 1.00 97.94 100 GLU A CA 1
ATOM 823 C C . GLU A 1 100 ? -9.096 -4.597 2.831 1.00 97.94 100 GLU A C 1
ATOM 825 O O . GLU A 1 100 ? -9.421 -3.505 3.309 1.00 97.94 100 GLU A O 1
ATOM 830 N N . LEU A 1 101 ? -8.114 -4.722 1.943 1.00 98.00 101 LEU A N 1
ATOM 831 C CA . LEU A 1 101 ? -7.345 -3.576 1.456 1.00 98.00 101 LEU A CA 1
ATOM 832 C C . LEU A 1 101 ? -7.913 -3.060 0.135 1.00 98.00 101 LEU A C 1
ATOM 834 O O . LEU A 1 101 ? -8.403 -3.817 -0.700 1.00 98.00 101 LEU A O 1
ATOM 838 N N . GLU A 1 102 ? -7.831 -1.751 -0.098 1.00 96.88 102 GLU A N 1
ATOM 839 C CA . GLU A 1 102 ? -8.286 -1.176 -1.370 1.00 96.88 102 GLU A CA 1
ATOM 840 C C . GLU A 1 102 ? -7.377 -1.594 -2.537 1.00 96.88 102 GLU A C 1
ATOM 842 O O . GLU A 1 102 ? -7.876 -1.843 -3.634 1.00 96.88 102 GLU A O 1
ATOM 847 N N . ILE A 1 103 ? -6.073 -1.781 -2.292 1.00 96.44 103 ILE A N 1
ATOM 848 C CA . ILE A 1 103 ? -5.120 -2.254 -3.308 1.00 96.44 103 ILE A CA 1
ATOM 849 C C . ILE A 1 103 ? -5.445 -3.668 -3.826 1.00 96.44 103 ILE A C 1
ATOM 851 O O . ILE A 1 103 ? -5.174 -3.972 -4.984 1.00 96.44 103 ILE A O 1
ATOM 855 N N . GLU A 1 104 ? -6.098 -4.525 -3.030 1.00 96.50 104 GLU A N 1
ATOM 856 C CA . GLU A 1 104 ? -6.490 -5.884 -3.449 1.00 96.50 104 GLU A CA 1
ATOM 857 C C . GLU A 1 104 ? -7.522 -5.886 -4.584 1.00 96.50 104 GLU A C 1
ATOM 859 O O . GLU A 1 104 ? -7.666 -6.879 -5.301 1.00 96.50 104 GLU A O 1
ATOM 864 N N . LYS A 1 105 ? -8.242 -4.774 -4.761 1.00 95.62 105 LYS A N 1
ATOM 865 C CA . LYS A 1 105 ? -9.266 -4.613 -5.801 1.00 95.62 105 LYS A CA 1
ATOM 866 C C . LYS A 1 105 ? -8.670 -4.236 -7.150 1.00 95.62 105 LYS A C 1
ATOM 868 O O . LYS A 1 105 ? -9.362 -4.363 -8.159 1.00 95.62 105 LYS A O 1
ATOM 873 N N . LEU A 1 106 ? -7.428 -3.757 -7.155 1.00 95.25 106 LEU A N 1
ATOM 874 C CA . LEU A 1 106 ? -6.771 -3.233 -8.339 1.00 95.25 106 LEU A CA 1
ATOM 875 C C . LEU A 1 106 ? -6.197 -4.363 -9.193 1.00 95.25 106 LEU A C 1
ATOM 877 O O . LEU A 1 106 ? -5.687 -5.364 -8.684 1.00 95.25 106 LEU A O 1
ATOM 881 N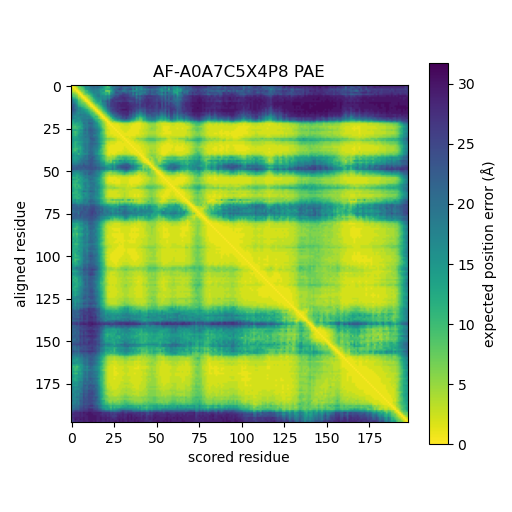 N . LYS A 1 107 ? -6.268 -4.185 -10.512 1.00 91.19 107 LYS A N 1
ATOM 882 C CA . LYS A 1 107 ? -5.731 -5.112 -11.508 1.00 91.19 107 LYS A CA 1
ATOM 883 C C . LYS A 1 107 ? -4.962 -4.353 -12.575 1.00 91.19 107 LYS A C 1
ATOM 885 O O . LYS A 1 107 ? -5.493 -3.436 -13.200 1.00 91.19 107 LYS A O 1
ATOM 890 N N . TYR A 1 108 ? -3.740 -4.778 -12.865 1.00 84.75 108 TYR A N 1
ATOM 891 C CA . TYR A 1 108 ? -3.018 -4.294 -14.039 1.00 84.75 108 TYR A CA 1
ATOM 892 C C . TYR A 1 108 ? -3.379 -5.142 -15.274 1.00 84.75 108 TYR A C 1
ATOM 894 O O . TYR A 1 108 ? -3.599 -6.344 -15.124 1.00 84.75 108 TYR A O 1
ATOM 902 N N . PRO A 1 109 ? -3.524 -4.554 -16.481 1.00 89.44 109 PRO A N 1
ATOM 903 C CA . PRO A 1 109 ? -3.373 -3.134 -16.845 1.00 89.44 109 PRO A CA 1
ATOM 904 C C . PRO A 1 109 ? -4.636 -2.276 -16.668 1.00 89.44 109 PRO A C 1
ATOM 906 O O . PRO A 1 109 ? -4.601 -1.073 -16.941 1.00 89.44 109 PRO A O 1
ATOM 909 N N . VAL A 1 110 ? -5.761 -2.874 -16.263 1.00 93.06 110 VAL A N 1
ATOM 910 C CA . VAL A 1 110 ? -7.091 -2.232 -16.237 1.00 93.06 110 VAL A CA 1
ATOM 911 C C . VAL A 1 110 ? -7.092 -0.953 -15.398 1.00 93.06 110 VAL A C 1
ATOM 913 O O . VAL A 1 110 ? -7.563 0.090 -15.853 1.00 93.06 110 VAL A O 1
ATOM 916 N N . ASP A 1 111 ? -6.486 -1.017 -14.218 1.00 94.62 111 ASP A N 1
ATOM 917 C CA . ASP A 1 111 ? -6.481 0.042 -13.214 1.00 94.62 111 ASP A CA 1
ATOM 918 C C . ASP A 1 111 ? -5.172 0.839 -13.209 1.00 94.62 111 ASP A C 1
ATOM 920 O O . ASP A 1 111 ? -4.837 1.467 -12.213 1.00 94.62 111 ASP A O 1
ATOM 924 N N . ARG A 1 112 ? -4.412 0.869 -14.314 1.00 92.12 112 ARG A N 1
ATOM 925 C CA . ARG A 1 112 ? -3.079 1.513 -14.362 1.00 92.12 112 ARG A CA 1
ATOM 926 C C . ARG A 1 112 ? -3.037 2.981 -13.899 1.00 92.12 112 ARG A C 1
ATOM 928 O O . ARG A 1 112 ? -1.985 3.467 -13.507 1.00 92.12 112 ARG A O 1
ATOM 935 N N . LYS A 1 113 ? -4.174 3.687 -13.951 1.00 94.50 113 LYS A N 1
ATOM 936 C CA . LYS A 1 113 ? -4.321 5.083 -13.496 1.00 94.50 113 LYS A CA 1
ATOM 937 C C . LYS A 1 113 ? -4.806 5.222 -12.049 1.00 94.50 113 LYS A C 1
ATOM 939 O O . LYS A 1 113 ? -4.912 6.346 -11.569 1.00 94.50 113 LYS A O 1
ATOM 944 N N . ALA A 1 114 ? -5.158 4.124 -11.383 1.00 93.00 114 ALA A N 1
ATOM 945 C CA . ALA A 1 114 ? -5.503 4.136 -9.969 1.00 93.00 114 ALA A CA 1
ATOM 946 C C . ALA A 1 114 ? -4.274 4.521 -9.143 1.00 93.00 114 ALA A C 1
ATOM 948 O O . ALA A 1 114 ? -3.148 4.183 -9.512 1.00 93.00 114 ALA A O 1
ATOM 949 N N . THR A 1 115 ? -4.501 5.240 -8.049 1.00 91.19 115 THR A N 1
ATOM 950 C CA . THR A 1 115 ? -3.444 5.754 -7.182 1.00 91.19 115 THR A CA 1
ATOM 951 C C . THR A 1 115 ? -3.263 4.876 -5.955 1.00 91.19 115 THR A C 1
ATOM 953 O O . THR A 1 115 ? -4.247 4.464 -5.340 1.00 91.19 115 THR A O 1
ATOM 956 N N . VAL A 1 116 ? -2.008 4.654 -5.582 1.00 91.38 116 VAL A N 1
ATOM 957 C CA . VAL A 1 116 ? -1.591 4.075 -4.309 1.00 91.38 116 VAL A CA 1
ATOM 958 C C . VAL A 1 116 ? -0.545 5.009 -3.717 1.00 91.38 116 VAL A C 1
ATOM 960 O O . VAL A 1 116 ? 0.494 5.252 -4.324 1.00 91.38 116 VAL A O 1
ATOM 963 N N . ASN A 1 117 ? -0.825 5.548 -2.535 1.00 88.75 117 ASN A N 1
ATOM 964 C CA . ASN A 1 117 ? 0.048 6.476 -1.818 1.00 88.75 117 ASN A CA 1
ATOM 965 C C . ASN A 1 117 ? 0.458 7.713 -2.641 1.00 88.75 117 ASN A C 1
ATOM 967 O O . ASN A 1 117 ? 1.599 8.166 -2.579 1.00 88.75 117 ASN A O 1
ATOM 971 N N . GLY A 1 118 ? -0.487 8.256 -3.410 1.00 86.62 118 GLY A N 1
ATOM 972 C CA . GLY A 1 118 ? -0.281 9.444 -4.250 1.00 86.62 118 GLY A CA 1
ATOM 973 C C . GLY A 1 118 ? 0.234 9.176 -5.664 1.00 86.62 118 GLY A C 1
ATOM 974 O O . GLY A 1 118 ? -0.010 9.998 -6.543 1.00 86.62 118 GLY A O 1
ATOM 975 N N . ASP A 1 119 ? 0.834 8.013 -5.918 1.00 88.94 119 ASP A N 1
ATOM 976 C CA . ASP A 1 119 ? 1.357 7.646 -7.235 1.00 88.94 119 ASP A CA 1
ATOM 977 C C . ASP A 1 119 ? 0.444 6.673 -7.976 1.00 88.94 119 ASP A C 1
ATOM 979 O O . ASP A 1 119 ? -0.192 5.802 -7.382 1.00 88.94 119 ASP A O 1
ATOM 983 N N . THR A 1 120 ? 0.377 6.799 -9.303 1.00 92.81 120 THR A N 1
ATOM 984 C CA . THR A 1 120 ? -0.405 5.868 -10.130 1.00 92.81 120 THR A CA 1
ATOM 985 C C . THR A 1 120 ? 0.261 4.498 -10.209 1.00 92.81 120 THR A C 1
ATOM 987 O O . THR A 1 120 ? 1.486 4.410 -10.152 1.00 92.81 120 THR A O 1
ATOM 990 N N . LEU A 1 121 ? -0.510 3.424 -10.408 1.00 93.38 121 LEU A N 1
ATOM 991 C CA . LEU A 1 121 ? 0.063 2.089 -10.633 1.00 93.38 121 LEU A CA 1
ATOM 992 C C . LEU A 1 121 ? 1.066 2.070 -11.797 1.00 93.38 121 LEU A C 1
ATOM 994 O O . LEU A 1 121 ? 2.070 1.370 -11.731 1.00 93.38 121 LEU A O 1
ATOM 998 N N . GLU A 1 122 ? 0.826 2.853 -12.850 1.00 92.38 122 GLU A N 1
ATOM 999 C CA . GLU A 1 122 ? 1.774 3.029 -13.954 1.00 92.38 122 GLU A CA 1
ATOM 1000 C C . GLU A 1 122 ? 3.114 3.619 -13.483 1.00 92.38 122 GLU A C 1
ATOM 1002 O O . GLU A 1 122 ? 4.164 3.096 -13.858 1.00 92.38 122 GLU A O 1
ATOM 1007 N N . THR A 1 123 ? 3.081 4.637 -12.615 1.00 91.25 123 THR A N 1
ATOM 1008 C CA . THR A 1 123 ? 4.276 5.207 -11.969 1.00 91.25 123 THR A CA 1
ATOM 1009 C C . THR A 1 123 ? 4.983 4.171 -11.099 1.00 91.25 123 THR A C 1
ATOM 1011 O O . THR A 1 123 ? 6.189 3.990 -11.235 1.00 91.25 123 THR A O 1
ATOM 1014 N N . TRP A 1 124 ? 4.241 3.448 -10.252 1.00 91.25 124 TRP A N 1
ATOM 1015 C CA . TRP A 1 124 ? 4.790 2.388 -9.402 1.00 91.25 124 TRP A CA 1
ATOM 1016 C C . TRP A 1 124 ? 5.546 1.344 -10.216 1.00 91.25 124 TRP A C 1
ATOM 1018 O O . TRP A 1 124 ? 6.702 1.051 -9.925 1.00 91.25 124 TRP A O 1
ATOM 1028 N N . ILE A 1 125 ? 4.916 0.816 -11.267 1.00 89.50 125 ILE A N 1
ATOM 1029 C CA . ILE A 1 125 ? 5.526 -0.187 -12.146 1.00 89.50 125 ILE A CA 1
ATOM 1030 C C . ILE A 1 125 ? 6.762 0.386 -12.839 1.00 89.50 125 ILE A C 1
ATOM 1032 O O . ILE A 1 125 ? 7.781 -0.293 -12.898 1.00 89.50 125 ILE A O 1
ATOM 1036 N N . GLY A 1 126 ? 6.699 1.628 -13.330 1.00 87.31 126 GLY A N 1
ATOM 1037 C CA . GLY A 1 126 ? 7.859 2.315 -13.900 1.00 87.31 126 GLY A CA 1
ATOM 1038 C C . GLY A 1 126 ? 9.028 2.389 -12.916 1.00 87.31 126 GLY A C 1
ATOM 1039 O O . GLY A 1 126 ? 10.130 1.973 -13.255 1.00 87.31 126 GLY A O 1
ATOM 1040 N N . ASN A 1 127 ? 8.771 2.821 -11.681 1.00 86.44 127 ASN A N 1
ATOM 1041 C CA . ASN A 1 127 ? 9.784 2.916 -10.629 1.00 86.44 127 ASN A CA 1
ATOM 1042 C C . ASN A 1 127 ? 10.357 1.549 -10.239 1.00 86.44 127 ASN A C 1
ATOM 1044 O O . ASN A 1 127 ? 11.549 1.443 -9.995 1.00 86.44 127 ASN A O 1
ATOM 1048 N N . PHE A 1 128 ? 9.551 0.487 -10.197 1.00 85.38 128 PHE A N 1
ATOM 1049 C CA . PHE A 1 128 ? 10.075 -0.863 -9.969 1.00 85.38 128 PHE A CA 1
ATOM 1050 C C . PHE A 1 128 ? 10.957 -1.350 -11.120 1.00 85.38 128 PHE A C 1
ATOM 1052 O O . PHE A 1 128 ? 11.951 -2.037 -10.895 1.00 85.38 128 PHE A O 1
ATOM 1059 N N . LEU A 1 129 ? 10.602 -0.993 -12.351 1.00 80.94 129 LEU A N 1
ATOM 1060 C CA . LEU A 1 129 ? 11.334 -1.398 -13.542 1.00 80.94 129 LEU A CA 1
ATOM 1061 C C . LEU A 1 129 ? 12.696 -0.711 -13.674 1.00 80.94 129 LEU A C 1
ATOM 1063 O O . LEU A 1 129 ? 13.606 -1.349 -14.194 1.00 80.94 129 LEU A O 1
ATOM 1067 N N . THR A 1 130 ? 12.889 0.498 -13.134 1.00 80.44 130 THR A N 1
ATOM 1068 C CA . THR A 1 130 ? 14.216 1.147 -13.133 1.00 80.44 130 THR A CA 1
ATOM 1069 C C . THR A 1 130 ? 15.265 0.345 -12.355 1.00 80.44 130 THR A C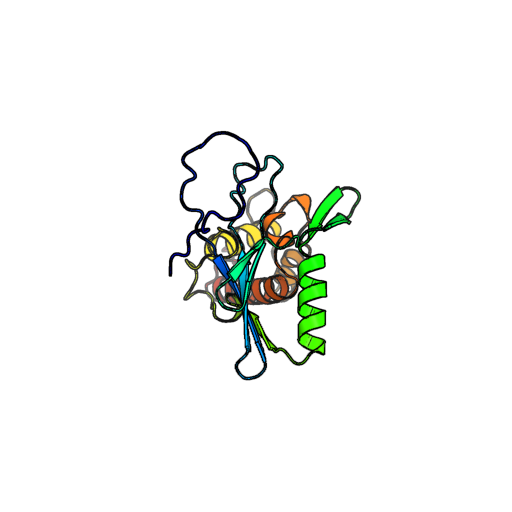 1
ATOM 1071 O O . THR A 1 130 ? 16.434 0.351 -12.727 1.00 80.44 130 THR A O 1
ATOM 1074 N N . TYR A 1 131 ? 14.871 -0.430 -11.336 1.00 75.06 131 TYR A N 1
ATOM 1075 C CA . TYR A 1 131 ? 15.776 -1.358 -10.630 1.00 75.06 131 TYR A CA 1
ATOM 1076 C C . TYR A 1 131 ? 16.182 -2.573 -11.463 1.0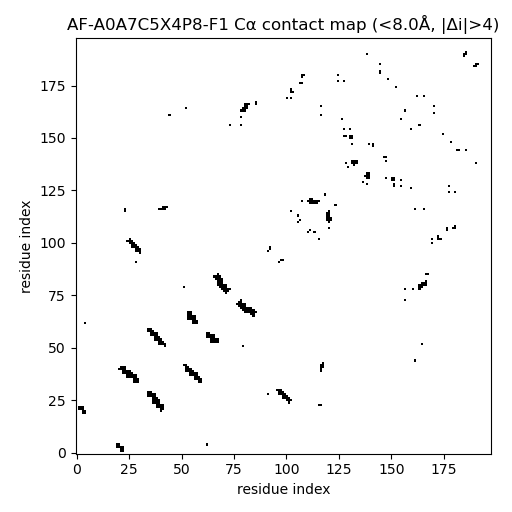0 75.06 131 TYR A C 1
ATOM 1078 O O . TYR A 1 131 ? 17.128 -3.284 -11.125 1.00 75.06 131 TYR A O 1
ATOM 1086 N N . ALA A 1 132 ? 15.444 -2.834 -12.535 1.00 71.38 132 ALA A N 1
ATOM 1087 C CA . ALA A 1 132 ? 15.711 -3.896 -13.485 1.00 71.38 132 ALA A CA 1
ATOM 1088 C C . ALA A 1 132 ? 16.443 -3.394 -14.743 1.00 71.38 132 ALA A C 1
ATOM 1090 O O . ALA A 1 132 ? 16.728 -4.208 -15.626 1.00 71.38 132 ALA A O 1
ATOM 1091 N N . GLU A 1 133 ? 16.766 -2.100 -14.822 1.00 71.12 133 GLU A N 1
ATOM 1092 C CA . GLU A 1 133 ? 17.511 -1.461 -15.911 1.00 71.12 133 GLU A CA 1
ATOM 1093 C C . GLU A 1 133 ? 19.004 -1.299 -15.554 1.00 71.12 133 GLU A C 1
ATOM 1095 O O . GLU A 1 133 ? 19.379 -1.136 -14.391 1.00 71.12 133 GLU A O 1
ATOM 1100 N N . ASP A 1 134 ? 19.882 -1.379 -16.558 1.00 67.12 134 ASP A N 1
ATOM 1101 C CA . ASP A 1 134 ? 21.293 -1.000 -16.452 1.00 67.12 134 ASP A CA 1
ATOM 1102 C C . ASP A 1 134 ? 21.488 0.524 -16.608 1.00 67.12 134 ASP A C 1
ATOM 1104 O O . ASP A 1 134 ? 20.543 1.278 -16.837 1.00 67.12 134 ASP A O 1
ATOM 1108 N N . GLU A 1 135 ? 22.735 1.000 -16.503 1.00 67.12 135 GLU A N 1
ATOM 1109 C CA . GLU A 1 135 ? 23.070 2.429 -16.664 1.00 67.12 135 GLU A CA 1
ATOM 1110 C C . GLU A 1 135 ? 22.715 2.997 -18.056 1.00 67.12 135 GLU A C 1
ATOM 1112 O O . GLU A 1 135 ? 22.661 4.214 -18.231 1.00 67.12 135 GLU A O 1
ATOM 1117 N N . GLU A 1 136 ? 22.466 2.136 -19.047 1.00 66.94 136 GLU A N 1
ATOM 1118 C CA . GLU A 1 136 ? 22.061 2.498 -20.408 1.00 66.94 136 GLU A CA 1
ATOM 1119 C C . GLU A 1 136 ? 20.536 2.385 -20.617 1.00 66.94 136 GLU A C 1
ATOM 1121 O O . GLU A 1 136 ? 20.057 2.557 -21.741 1.00 66.94 136 GLU A O 1
ATOM 1126 N N . GLY A 1 137 ? 19.760 2.112 -19.559 1.00 65.56 137 GLY A N 1
ATOM 1127 C CA . GLY A 1 137 ? 18.305 1.933 -19.626 1.00 65.56 137 GLY A CA 1
ATOM 1128 C C . GLY A 1 137 ? 17.888 0.614 -20.279 1.00 65.56 137 GLY A C 1
ATOM 1129 O O . GLY A 1 137 ? 16.739 0.453 -20.697 1.00 65.56 137 GLY A O 1
ATOM 1130 N N . ARG A 1 138 ? 18.816 -0.339 -20.426 1.00 65.69 138 ARG A N 1
ATOM 1131 C CA . ARG A 1 138 ? 18.501 -1.676 -20.923 1.00 65.69 138 ARG A CA 1
ATOM 1132 C C . ARG A 1 138 ? 18.078 -2.525 -19.746 1.00 65.69 138 ARG A C 1
ATOM 1134 O O . ARG A 1 138 ? 18.841 -2.705 -18.801 1.00 65.69 138 ARG A O 1
ATOM 1141 N N . TYR A 1 139 ? 16.897 -3.121 -19.835 1.00 65.38 139 TYR A N 1
ATOM 1142 C CA . TYR A 1 139 ? 16.534 -4.194 -18.923 1.00 65.38 139 TYR A CA 1
ATOM 1143 C C . TYR A 1 139 ? 17.614 -5.273 -18.985 1.00 65.38 139 TYR A C 1
ATOM 1145 O O . TYR A 1 139 ? 17.980 -5.708 -20.085 1.00 65.38 139 TYR A O 1
ATOM 1153 N N . TYR A 1 140 ? 18.153 -5.696 -17.835 1.00 57.22 140 TYR A N 1
ATOM 1154 C CA . TYR A 1 140 ? 19.071 -6.835 -17.821 1.00 57.22 140 TYR A CA 1
ATOM 1155 C C . TYR A 1 140 ? 18.419 -7.976 -18.612 1.00 57.22 140 TYR A C 1
ATOM 1157 O O . TYR A 1 140 ? 17.204 -8.173 -18.537 1.00 57.22 140 TYR A O 1
ATOM 1165 N N . LYS A 1 141 ? 19.206 -8.730 -19.394 1.00 53.22 141 LYS A N 1
ATOM 1166 C CA . LYS A 1 141 ? 18.737 -9.961 -20.054 1.00 53.22 141 LYS A CA 1
ATOM 1167 C C . LYS A 1 141 ? 18.418 -11.007 -18.980 1.00 53.22 141 LYS A C 1
ATOM 1169 O O . LYS A 1 141 ? 19.153 -11.976 -18.794 1.00 53.22 141 LYS A O 1
ATOM 1174 N N . PHE A 1 142 ? 17.325 -10.803 -18.258 1.00 61.59 142 PHE A N 1
ATOM 1175 C CA . PHE A 1 142 ? 16.700 -11.805 -17.430 1.00 61.59 142 PHE A CA 1
ATOM 1176 C C . PHE A 1 142 ? 16.273 -12.917 -18.371 1.00 61.59 142 PHE A C 1
ATOM 1178 O O . PHE A 1 142 ? 15.561 -12.699 -19.352 1.00 61.59 142 PHE A O 1
ATOM 1185 N N . ARG A 1 143 ? 16.747 -14.131 -18.112 1.00 59.91 143 ARG A N 1
ATOM 1186 C CA . ARG A 1 143 ? 16.465 -15.277 -18.985 1.00 59.91 143 ARG A CA 1
ATOM 1187 C C . ARG A 1 143 ? 14.996 -15.678 -18.929 1.00 59.91 143 ARG A C 1
ATOM 1189 O O . ARG A 1 143 ? 14.537 -16.463 -19.754 1.00 59.91 143 ARG A O 1
ATOM 1196 N N . ASN A 1 144 ? 14.288 -15.210 -17.906 1.00 64.12 144 ASN A N 1
ATOM 1197 C CA . ASN A 1 144 ? 12.889 -15.479 -17.640 1.00 64.12 144 ASN A CA 1
ATOM 1198 C C . ASN A 1 144 ? 12.336 -14.451 -16.637 1.00 64.12 144 ASN A C 1
ATOM 1200 O O . ASN A 1 144 ? 13.086 -13.801 -15.908 1.00 64.12 144 ASN A O 1
ATOM 1204 N N . VAL A 1 145 ? 11.006 -14.385 -16.550 1.00 65.69 145 VAL A N 1
ATOM 1205 C CA . VAL A 1 145 ? 10.262 -13.524 -15.616 1.00 65.69 145 VAL A CA 1
ATOM 1206 C C . VAL A 1 145 ? 10.714 -13.702 -14.161 1.00 65.69 145 VAL A C 1
ATOM 1208 O O . VAL A 1 145 ? 10.777 -12.732 -13.421 1.00 65.69 145 VAL A O 1
ATOM 1211 N N . ARG A 1 146 ? 11.084 -14.914 -13.729 1.00 68.25 146 ARG A N 1
ATOM 1212 C CA . ARG A 1 146 ? 11.480 -15.167 -12.334 1.00 68.25 146 ARG A CA 1
ATOM 1213 C C . ARG A 1 146 ? 12.771 -14.439 -11.948 1.00 68.25 146 ARG A C 1
ATOM 1215 O O . ARG A 1 146 ? 12.869 -13.975 -10.817 1.00 68.25 146 ARG A O 1
ATOM 1222 N N . GLU A 1 147 ? 13.742 -14.344 -12.855 1.00 68.25 147 GLU A N 1
ATOM 1223 C CA . GLU A 1 147 ? 14.973 -13.580 -12.610 1.00 68.25 147 GLU A CA 1
ATOM 1224 C C . GLU A 1 147 ? 14.676 -12.075 -12.506 1.00 68.25 147 GLU A C 1
ATOM 1226 O O . GLU A 1 147 ? 15.140 -11.432 -11.567 1.00 68.25 147 GLU A O 1
ATOM 1231 N N . LEU A 1 148 ? 13.820 -11.543 -13.385 1.00 68.81 148 LEU A N 1
ATOM 1232 C CA . LEU A 1 148 ? 13.373 -10.143 -13.348 1.00 68.81 148 LEU A CA 1
ATOM 1233 C C . LEU A 1 148 ? 12.671 -9.808 -12.023 1.00 68.81 148 LEU A C 1
ATOM 1235 O O . LEU A 1 148 ? 13.023 -8.841 -11.351 1.00 68.81 148 LEU A O 1
ATOM 1239 N N . LEU A 1 149 ? 11.745 -10.666 -11.590 1.00 68.50 149 LEU A N 1
ATOM 1240 C CA . LEU A 1 149 ? 11.054 -10.502 -10.313 1.00 68.50 149 LEU A CA 1
ATOM 1241 C C . LEU A 1 149 ? 12.009 -10.565 -9.116 1.00 68.50 149 LEU A C 1
ATOM 1243 O O . LEU A 1 149 ? 11.843 -9.805 -8.169 1.00 68.50 149 LEU A O 1
ATOM 1247 N N . SER A 1 150 ? 13.046 -11.408 -9.159 1.00 68.88 150 SER A N 1
ATOM 1248 C CA . SER A 1 150 ? 14.014 -11.490 -8.058 1.00 68.88 150 SER A CA 1
ATOM 1249 C C . SER A 1 150 ? 14.818 -10.203 -7.839 1.00 68.88 150 SER A C 1
ATOM 1251 O O . SER A 1 150 ? 15.167 -9.916 -6.699 1.00 68.88 150 SER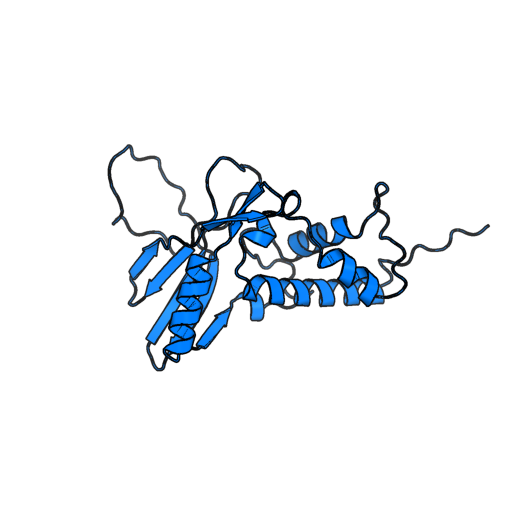 A O 1
ATOM 1253 N N . CYS A 1 151 ? 15.061 -9.413 -8.890 1.00 66.19 151 CYS A N 1
ATOM 1254 C CA . CYS A 1 151 ? 15.729 -8.112 -8.779 1.00 66.19 151 CYS A CA 1
ATOM 1255 C C . CYS A 1 151 ? 14.782 -7.013 -8.290 1.00 66.19 151 CYS A C 1
ATOM 1257 O O . CYS A 1 151 ? 15.161 -6.197 -7.456 1.00 66.19 151 CYS A O 1
ATOM 1259 N N . ILE A 1 152 ? 13.534 -7.032 -8.760 1.00 65.38 152 ILE A N 1
ATOM 1260 C CA . ILE A 1 152 ? 12.489 -6.085 -8.351 1.00 65.38 152 ILE A CA 1
ATOM 1261 C C . ILE A 1 152 ? 12.118 -6.252 -6.868 1.00 65.38 152 ILE A C 1
ATOM 1263 O O . ILE A 1 152 ? 11.670 -5.299 -6.244 1.00 65.38 152 ILE A O 1
ATOM 1267 N N . PHE A 1 153 ? 12.309 -7.434 -6.277 1.00 65.44 153 PHE A N 1
ATOM 1268 C CA . PHE A 1 153 ? 11.976 -7.689 -4.870 1.00 65.44 153 PHE A CA 1
ATOM 1269 C C . PHE A 1 153 ? 13.080 -7.329 -3.862 1.00 65.44 153 PHE A C 1
ATOM 1271 O O . PHE A 1 153 ? 12.832 -7.424 -2.661 1.00 65.44 153 PHE A O 1
ATOM 1278 N N . ASP A 1 154 ? 14.253 -6.872 -4.314 1.00 65.25 154 ASP A N 1
ATOM 1279 C CA . ASP A 1 154 ? 15.371 -6.448 -3.449 1.00 65.25 154 ASP A CA 1
ATOM 1280 C C . ASP A 1 154 ? 15.580 -4.921 -3.477 1.00 65.25 154 ASP A C 1
ATOM 1282 O O . ASP A 1 154 ? 16.706 -4.425 -3.472 1.00 65.25 154 ASP A O 1
ATOM 1286 N N . VAL A 1 155 ? 14.480 -4.155 -3.558 1.00 64.94 155 VAL A N 1
ATOM 1287 C CA . VAL A 1 155 ? 14.526 -2.689 -3.676 1.00 64.94 155 VAL A CA 1
ATOM 1288 C C . VAL A 1 155 ? 15.251 -2.062 -2.481 1.00 64.94 155 VAL A C 1
ATOM 1290 O O . VAL A 1 155 ? 14.748 -2.128 -1.348 1.00 64.94 155 VAL A O 1
ATOM 1293 N N . PRO A 1 156 ? 16.386 -1.372 -2.704 1.00 64.12 156 PRO A N 1
ATOM 1294 C CA . PRO A 1 156 ? 17.070 -0.658 -1.642 1.00 64.12 156 PRO A CA 1
ATOM 1295 C C . PRO A 1 156 ? 16.184 0.450 -1.077 1.00 64.12 156 PRO A C 1
ATOM 1297 O O . PRO A 1 156 ? 15.625 1.272 -1.799 1.00 64.12 156 PRO A O 1
ATOM 1300 N N . ILE A 1 157 ? 16.113 0.532 0.249 1.00 60.59 157 ILE A N 1
ATOM 1301 C CA . ILE A 1 157 ? 15.219 1.472 0.943 1.00 60.59 157 ILE A CA 1
ATOM 1302 C C . ILE A 1 157 ? 15.455 2.936 0.566 1.00 60.59 157 ILE A C 1
ATOM 1304 O O . ILE A 1 157 ? 14.520 3.730 0.552 1.00 60.59 157 ILE A O 1
ATOM 1308 N N . ARG A 1 158 ? 16.703 3.295 0.253 1.00 64.56 158 ARG A N 1
ATOM 1309 C CA . ARG A 1 158 ? 17.077 4.666 -0.112 1.00 64.56 158 ARG A CA 1
ATOM 1310 C C . ARG A 1 158 ? 16.426 5.122 -1.413 1.00 64.56 158 ARG A C 1
ATOM 1312 O O . ARG A 1 158 ? 16.199 6.313 -1.580 1.00 64.56 158 ARG A O 1
ATOM 1319 N N . ASP A 1 159 ? 16.192 4.190 -2.320 1.00 71.62 159 ASP A N 1
ATOM 1320 C CA . ASP A 1 159 ? 15.892 4.527 -3.699 1.00 71.62 159 ASP A CA 1
ATOM 1321 C C . ASP A 1 159 ? 14.363 4.496 -3.947 1.00 71.62 159 ASP A C 1
ATOM 1323 O O . ASP A 1 159 ? 13.892 5.081 -4.919 1.00 71.62 159 ASP A O 1
ATOM 1327 N N . PHE A 1 160 ? 13.577 3.884 -3.040 1.00 79.88 160 PHE A N 1
ATOM 1328 C CA . PHE A 1 160 ? 12.107 3.826 -3.123 1.00 79.88 160 PHE A CA 1
ATOM 1329 C C . PHE A 1 160 ? 11.406 4.044 -1.761 1.00 79.88 160 PHE A C 1
ATOM 1331 O O . PHE A 1 160 ? 10.684 3.159 -1.284 1.00 79.88 160 PHE A O 1
ATOM 1338 N N . PRO A 1 161 ? 11.626 5.173 -1.065 1.00 77.50 161 PRO A N 1
ATOM 1339 C CA . PRO A 1 161 ? 11.021 5.428 0.247 1.00 77.50 161 PRO A CA 1
ATOM 1340 C C . PRO A 1 161 ? 9.482 5.336 0.245 1.00 77.50 161 PRO A C 1
ATOM 1342 O O . PRO A 1 161 ? 8.897 4.897 1.237 1.00 77.50 161 PRO A O 1
ATOM 1345 N N . GLU A 1 162 ? 8.838 5.647 -0.880 1.00 81.88 162 GLU A N 1
ATOM 1346 C CA . GLU A 1 162 ? 7.410 5.482 -1.166 1.00 81.88 162 GLU A CA 1
ATOM 1347 C C . GLU A 1 162 ? 6.930 4.085 -0.781 1.00 81.88 162 GLU A C 1
ATOM 1349 O O . GLU A 1 162 ? 5.989 3.927 0.007 1.00 81.88 162 GLU A O 1
ATOM 1354 N N . TYR A 1 163 ? 7.621 3.070 -1.304 1.00 85.94 163 TYR A N 1
ATOM 1355 C CA . TYR A 1 163 ? 7.316 1.660 -1.104 1.00 85.94 163 TYR A CA 1
ATOM 1356 C C . TYR A 1 163 ? 7.365 1.289 0.372 1.00 85.94 163 TYR A C 1
ATOM 1358 O O . TYR A 1 163 ? 6.501 0.577 0.881 1.00 85.94 163 TYR A O 1
ATOM 1366 N N . TRP A 1 164 ? 8.349 1.815 1.098 1.00 83.31 164 TRP A N 1
ATOM 1367 C CA . TRP A 1 164 ? 8.581 1.456 2.492 1.00 83.31 164 TRP A CA 1
ATOM 1368 C C . TRP A 1 164 ? 7.536 2.012 3.457 1.00 83.31 164 TRP A C 1
ATOM 1370 O O . TRP A 1 164 ? 7.329 1.414 4.519 1.00 83.31 164 TRP A O 1
ATOM 1380 N N . THR A 1 165 ? 6.811 3.056 3.051 1.00 86.00 165 THR A N 1
ATOM 1381 C CA . THR A 1 165 ? 5.700 3.629 3.827 1.00 86.00 165 THR A CA 1
ATOM 1382 C C . THR A 1 165 ? 4.361 2.900 3.679 1.00 86.00 165 THR A C 1
ATOM 1384 O O . THR A 1 165 ? 3.427 3.182 4.441 1.00 86.00 165 THR A O 1
ATOM 1387 N N . LEU A 1 166 ? 4.266 1.953 2.741 1.00 91.44 166 LEU A N 1
ATOM 1388 C CA . LEU A 1 166 ? 3.122 1.051 2.607 1.00 91.44 166 LEU A CA 1
ATOM 1389 C C . LEU A 1 166 ? 3.085 0.030 3.753 1.00 91.44 166 LEU A C 1
ATOM 1391 O O . LEU A 1 166 ? 4.130 -0.366 4.285 1.00 91.44 166 LEU A O 1
ATOM 1395 N N . LEU A 1 167 ? 1.884 -0.434 4.102 1.00 93.81 167 LEU A N 1
ATOM 1396 C CA . LEU A 1 167 ? 1.711 -1.598 4.974 1.00 93.81 167 LEU A CA 1
ATOM 1397 C C . LEU A 1 167 ? 2.338 -2.845 4.334 1.00 93.81 167 LEU A C 1
ATOM 1399 O O . LEU A 1 167 ? 2.338 -2.976 3.113 1.00 93.81 167 LEU A O 1
ATOM 1403 N N . ILE A 1 168 ? 2.810 -3.799 5.136 1.00 92.12 168 ILE A N 1
ATOM 1404 C CA . ILE A 1 168 ? 3.371 -5.067 4.640 1.00 92.12 168 ILE A CA 1
ATOM 1405 C C . ILE A 1 168 ? 2.423 -5.795 3.677 1.00 92.12 168 ILE A C 1
ATOM 1407 O O . ILE A 1 168 ? 2.841 -6.228 2.611 1.00 92.12 168 ILE A O 1
ATOM 1411 N N . TRP A 1 169 ? 1.125 -5.812 3.975 1.00 94.62 169 TRP A N 1
ATOM 1412 C CA . TRP A 1 169 ? 0.118 -6.407 3.095 1.00 94.62 169 TRP A CA 1
ATOM 1413 C C . TRP A 1 169 ? -0.094 -5.616 1.790 1.00 94.62 169 TRP A C 1
ATOM 1415 O O . TRP A 1 169 ? -0.353 -6.206 0.744 1.00 94.62 169 TRP A O 1
ATOM 1425 N N . GLU A 1 170 ? 0.033 -4.281 1.823 1.00 94.94 170 GLU A N 1
ATOM 1426 C CA . GLU A 1 170 ? 0.014 -3.466 0.599 1.00 94.94 170 GLU A CA 1
ATOM 1427 C C . GLU A 1 170 ? 1.259 -3.733 -0.252 1.00 94.94 170 GLU A C 1
ATOM 1429 O O . GLU A 1 170 ? 1.154 -3.798 -1.474 1.00 94.94 170 GLU A O 1
ATOM 1434 N N . LYS A 1 171 ? 2.424 -3.916 0.383 1.00 91.06 171 LYS A N 1
ATOM 1435 C CA . LYS A 1 171 ? 3.673 -4.280 -0.295 1.00 91.06 171 LYS A CA 1
ATOM 1436 C C . LYS A 1 171 ? 3.519 -5.613 -1.008 1.00 91.06 171 LYS A C 1
ATOM 1438 O O . LYS A 1 171 ? 3.716 -5.654 -2.216 1.00 91.06 171 LYS A O 1
ATOM 1443 N N . ASP A 1 172 ? 3.077 -6.652 -0.302 1.00 90.19 172 ASP A N 1
ATOM 1444 C CA . ASP A 1 172 ? 2.840 -7.978 -0.883 1.00 90.19 172 ASP A CA 1
ATOM 1445 C C . ASP A 1 172 ? 1.929 -7.889 -2.115 1.00 90.19 172 ASP A C 1
ATOM 1447 O O . ASP A 1 172 ? 2.249 -8.426 -3.177 1.00 90.19 172 ASP A O 1
ATOM 1451 N N . LYS A 1 173 ? 0.833 -7.123 -2.021 1.00 9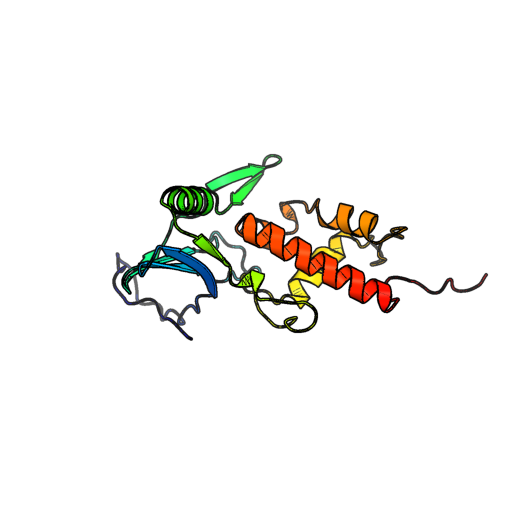2.75 173 LYS A N 1
ATOM 1452 C CA . LYS A 1 173 ? -0.076 -6.951 -3.156 1.00 92.75 173 LYS A CA 1
ATOM 1453 C C . LYS A 1 173 ? 0.527 -6.132 -4.297 1.00 92.75 173 LYS A C 1
ATOM 1455 O O . LYS A 1 173 ? 0.312 -6.463 -5.462 1.00 92.75 173 LYS A O 1
ATOM 1460 N N . MET A 1 174 ? 1.275 -5.075 -3.992 1.00 92.50 174 MET A N 1
ATOM 1461 C CA . MET A 1 174 ? 1.977 -4.278 -4.998 1.00 92.50 174 MET A CA 1
ATOM 1462 C C . MET A 1 174 ? 2.969 -5.145 -5.779 1.00 92.50 174 MET A C 1
ATOM 1464 O O . MET A 1 174 ? 3.030 -5.061 -7.002 1.00 92.50 174 MET A O 1
ATOM 1468 N N . LEU A 1 175 ? 3.691 -6.028 -5.089 1.00 86.69 175 LEU A N 1
ATOM 1469 C CA . LEU A 1 175 ? 4.619 -6.970 -5.704 1.00 86.69 175 LEU A CA 1
ATOM 1470 C C . LEU A 1 175 ? 3.917 -7.941 -6.669 1.00 86.69 175 LEU A C 1
ATOM 1472 O O . LEU A 1 175 ? 4.444 -8.204 -7.751 1.00 86.69 175 LEU A O 1
ATOM 1476 N N . GLU A 1 176 ? 2.714 -8.422 -6.336 1.00 88.56 176 GLU A N 1
ATOM 1477 C CA . GLU A 1 176 ? 1.887 -9.203 -7.271 1.00 88.56 176 GLU A CA 1
ATOM 1478 C C . GLU A 1 176 ? 1.482 -8.384 -8.506 1.00 88.56 176 GLU A C 1
ATOM 1480 O O . GLU A 1 176 ? 1.626 -8.857 -9.631 1.00 88.56 176 GLU A O 1
ATOM 1485 N N . ILE A 1 177 ? 1.020 -7.143 -8.313 1.00 91.31 177 ILE A N 1
ATOM 1486 C CA . ILE A 1 177 ? 0.613 -6.253 -9.414 1.00 91.31 177 ILE A CA 1
ATOM 1487 C C . ILE A 1 177 ? 1.788 -5.988 -10.362 1.00 91.31 177 ILE A C 1
ATOM 1489 O O . ILE A 1 177 ? 1.629 -6.017 -11.583 1.00 91.31 177 ILE A O 1
ATOM 1493 N N . VAL A 1 178 ? 2.976 -5.739 -9.809 1.00 88.75 178 VAL A N 1
ATOM 1494 C CA . VAL A 1 178 ? 4.200 -5.541 -10.592 1.00 88.75 178 VAL A CA 1
ATOM 1495 C C . VAL A 1 178 ? 4.566 -6.813 -11.348 1.00 88.75 178 VAL A C 1
ATOM 1497 O O . VAL A 1 178 ? 4.960 -6.734 -12.511 1.00 88.75 178 VAL A O 1
ATOM 1500 N N . ALA A 1 179 ? 4.390 -7.985 -10.735 1.00 85.12 179 ALA A N 1
ATOM 1501 C CA . ALA A 1 179 ? 4.635 -9.251 -11.408 1.00 85.12 179 ALA A CA 1
ATOM 1502 C C . ALA A 1 179 ? 3.707 -9.471 -12.606 1.00 85.12 179 ALA A C 1
ATOM 1504 O O . ALA A 1 179 ? 4.188 -9.814 -13.689 1.00 85.12 179 ALA A O 1
ATOM 1505 N N . ASP A 1 180 ? 2.412 -9.203 -12.445 1.00 86.62 180 ASP A N 1
ATOM 1506 C CA . ASP A 1 180 ? 1.438 -9.268 -13.536 1.00 86.62 180 ASP A CA 1
ATOM 1507 C C . ASP A 1 180 ? 1.809 -8.299 -14.672 1.00 86.62 180 ASP A C 1
ATOM 1509 O O . ASP A 1 180 ? 1.798 -8.673 -15.847 1.00 86.62 180 ASP A O 1
ATOM 1513 N N . ALA A 1 181 ? 2.214 -7.071 -14.330 1.00 88.12 181 ALA A N 1
ATOM 1514 C CA . ALA A 1 181 ? 2.644 -6.069 -15.303 1.00 88.12 181 ALA A CA 1
ATOM 1515 C C . ALA A 1 181 ? 3.898 -6.492 -16.076 1.00 88.12 181 ALA A C 1
ATOM 1517 O O . ALA A 1 181 ? 3.981 -6.309 -17.291 1.00 88.12 181 ALA A O 1
ATOM 1518 N N . VAL A 1 182 ? 4.871 -7.080 -15.382 1.00 83.50 182 VAL A N 1
ATOM 1519 C CA . VAL A 1 182 ? 6.078 -7.635 -15.992 1.00 83.50 182 VAL A CA 1
ATOM 1520 C C . VAL A 1 182 ? 5.731 -8.772 -16.955 1.00 83.50 182 VAL A C 1
ATOM 1522 O O . VAL A 1 182 ? 6.235 -8.791 -18.077 1.00 83.50 182 VAL A O 1
ATOM 1525 N N . VAL A 1 183 ? 4.869 -9.710 -16.554 1.00 82.94 183 VAL A N 1
ATOM 1526 C CA . VAL A 1 183 ? 4.444 -10.814 -17.429 1.00 82.94 183 VAL A CA 1
ATOM 1527 C C . VAL A 1 183 ? 3.770 -10.270 -18.685 1.00 82.94 183 VAL A C 1
ATOM 1529 O O . VAL A 1 183 ? 4.145 -10.659 -19.789 1.00 82.94 183 VAL A O 1
ATOM 1532 N N . GLU A 1 184 ? 2.846 -9.320 -18.539 1.00 84.94 184 GLU A N 1
ATOM 1533 C CA . GLU A 1 184 ? 2.154 -8.705 -19.674 1.00 84.94 184 GLU A CA 1
ATOM 1534 C C . GLU A 1 184 ? 3.136 -8.045 -20.657 1.00 84.94 184 GLU A C 1
ATOM 1536 O O . GLU A 1 184 ? 3.060 -8.274 -21.867 1.00 84.94 184 GLU A O 1
ATOM 1541 N N . ARG A 1 185 ? 4.073 -7.230 -20.157 1.00 83.06 185 ARG A N 1
ATOM 1542 C CA . ARG A 1 185 ? 5.078 -6.555 -20.997 1.00 83.06 185 ARG A CA 1
ATOM 1543 C C . ARG A 1 185 ? 6.026 -7.550 -21.671 1.00 83.06 185 ARG A C 1
ATOM 1545 O O . ARG A 1 185 ? 6.395 -7.364 -22.832 1.00 83.06 185 ARG A O 1
ATOM 1552 N N . TRP A 1 186 ? 6.370 -8.644 -20.989 1.00 78.62 186 TRP A N 1
ATOM 1553 C CA . TRP A 1 186 ? 7.160 -9.736 -21.562 1.00 78.62 186 TRP A CA 1
ATOM 1554 C C . TRP A 1 186 ? 6.432 -10.436 -22.707 1.00 78.62 186 TRP A C 1
ATOM 1556 O O . TRP A 1 186 ? 7.014 -10.634 -23.772 1.00 78.62 186 TRP A O 1
ATOM 1566 N N . GLU A 1 187 ? 5.157 -10.773 -22.522 1.00 81.19 187 GLU A N 1
ATOM 1567 C CA . GLU A 1 187 ? 4.328 -11.396 -23.560 1.00 81.19 187 GLU A CA 1
ATOM 1568 C C . GLU A 1 187 ? 4.132 -10.488 -24.782 1.00 81.19 187 GLU A C 1
ATOM 1570 O O . GLU A 1 187 ? 4.014 -10.979 -25.905 1.00 81.19 187 GLU A O 1
ATOM 1575 N N . LYS A 1 188 ? 4.165 -9.165 -24.588 1.00 83.50 188 LYS A N 1
ATOM 1576 C CA . LYS A 1 188 ? 4.153 -8.169 -25.671 1.00 83.50 188 LYS A CA 1
ATOM 1577 C C . LYS A 1 188 ? 5.502 -7.972 -26.365 1.00 83.50 188 LYS A C 1
ATOM 1579 O O . LYS A 1 188 ? 5.562 -7.241 -27.351 1.00 83.50 188 LYS A O 1
ATOM 1584 N N . GLY A 1 189 ? 6.566 -8.609 -25.878 1.00 75.75 189 GLY A N 1
ATOM 1585 C CA . GLY A 1 189 ? 7.913 -8.482 -26.432 1.00 75.75 189 GLY A CA 1
ATOM 1586 C C . GLY A 1 189 ? 8.633 -7.187 -26.050 1.00 75.75 189 GLY A C 1
ATOM 1587 O O . GLY A 1 189 ? 9.670 -6.892 -26.629 1.00 75.75 189 GLY A O 1
ATOM 1588 N N . GLU A 1 190 ? 8.141 -6.428 -25.065 1.00 76.69 190 GLU A N 1
ATOM 1589 C CA . GLU A 1 190 ? 8.725 -5.130 -24.675 1.00 76.69 190 GLU A CA 1
ATOM 1590 C C . GLU A 1 190 ? 10.123 -5.264 -24.036 1.00 76.69 190 GLU A C 1
ATOM 1592 O O . GLU A 1 190 ? 10.885 -4.302 -24.007 1.00 76.69 190 GLU A O 1
ATOM 1597 N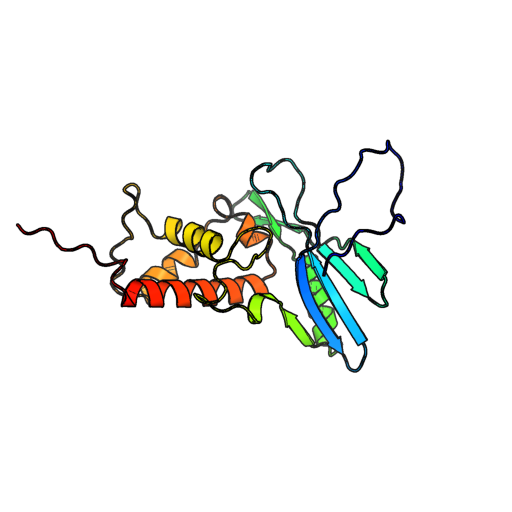 N . PHE A 1 191 ? 10.488 -6.464 -23.568 1.00 70.12 191 PHE A N 1
ATOM 1598 C CA . PHE A 1 191 ? 11.807 -6.769 -22.995 1.00 70.12 191 PHE A CA 1
ATOM 1599 C C . PHE A 1 191 ? 12.761 -7.486 -23.966 1.00 70.12 191 PHE A C 1
ATOM 1601 O O . PHE A 1 191 ? 13.903 -7.778 -23.609 1.00 70.12 191 PHE A O 1
ATOM 1608 N N . GLN A 1 192 ? 12.315 -7.806 -25.185 1.00 63.00 192 GLN A N 1
ATOM 1609 C CA . GLN A 1 192 ? 13.155 -8.440 -26.200 1.00 63.00 192 GLN A CA 1
ATOM 1610 C C . GLN A 1 192 ? 13.725 -7.352 -27.114 1.00 63.00 192 GLN A C 1
ATOM 1612 O O . GLN A 1 192 ? 13.013 -6.820 -27.960 1.00 63.00 192 GLN A O 1
ATOM 1617 N N . GLN A 1 193 ? 15.011 -7.016 -26.973 1.00 55.06 193 GLN A N 1
ATOM 1618 C CA . GLN A 1 193 ? 15.695 -6.310 -28.059 1.00 55.06 193 GLN A CA 1
ATOM 1619 C C . GLN A 1 193 ? 15.828 -7.264 -29.250 1.00 55.06 193 GLN A C 1
ATOM 1621 O O . GLN A 1 193 ? 16.298 -8.394 -29.086 1.00 55.06 193 GLN A O 1
ATOM 1626 N N . GLU A 1 194 ? 15.427 -6.799 -30.438 1.00 48.06 194 GLU A N 1
ATOM 1627 C CA . GLU A 1 194 ? 15.894 -7.382 -31.692 1.00 48.06 194 GLU A CA 1
ATOM 1628 C C . GLU A 1 194 ? 17.421 -7.449 -31.616 1.00 48.06 194 GLU A C 1
ATOM 1630 O O . GLU A 1 194 ? 18.083 -6.441 -31.365 1.00 48.06 194 GLU A O 1
ATOM 1635 N N . GLU A 1 195 ? 17.990 -8.642 -31.785 1.00 44.22 195 GLU A N 1
ATOM 1636 C CA . GLU A 1 195 ? 19.403 -8.754 -32.119 1.00 44.22 195 GLU A CA 1
ATOM 1637 C C . GLU A 1 195 ? 19.581 -8.021 -33.453 1.00 44.22 195 GLU A C 1
ATOM 1639 O O . GLU A 1 195 ? 19.276 -8.564 -34.519 1.00 44.22 195 GLU A O 1
ATOM 1644 N N . GLU A 1 196 ? 20.000 -6.752 -33.403 1.00 41.69 196 GLU A N 1
ATOM 1645 C CA . GLU A 1 196 ? 20.525 -6.097 -34.589 1.00 41.69 196 GLU A CA 1
ATOM 1646 C C . GLU A 1 196 ? 21.689 -6.956 -35.084 1.00 41.69 196 GLU A C 1
ATOM 1648 O O . GLU A 1 196 ? 22.651 -7.246 -34.369 1.00 41.69 196 GLU A O 1
ATOM 1653 N N . LYS A 1 197 ? 21.470 -7.453 -36.300 1.00 45.25 197 LYS A N 1
ATOM 1654 C CA . LYS A 1 197 ? 22.286 -8.394 -37.053 1.00 45.25 197 LYS A CA 1
ATOM 1655 C C . LYS A 1 197 ? 23.759 -7.988 -37.063 1.00 45.25 197 LYS A C 1
ATOM 1657 O O . LYS A 1 197 ? 24.068 -6.805 -37.186 1.00 45.25 197 LYS A O 1
ATOM 1662 N N . GLU A 1 198 ? 24.603 -9.020 -37.002 1.00 40.00 198 GLU A N 1
ATOM 1663 C CA . GLU A 1 198 ? 26.037 -9.017 -37.341 1.00 40.00 198 GLU A CA 1
ATOM 1664 C C . GLU A 1 198 ? 26.418 -8.091 -38.508 1.00 40.00 198 GLU A C 1
ATOM 1666 O O . GLU A 1 198 ? 25.676 -8.055 -39.523 1.00 40.00 198 GLU A O 1
#